Protein AF-A0A9W6B929-F1 (afdb_monomer_lite)

Radius of gyration: 24.49 Å; chains: 1; bounding box: 70×76×84 Å

Sequence (308 aa):
MESATEGAGGGGGSEGDSFVELLLQEVRGADLNCPSVQMLVEMAKSGDSDTVADALSYLVEAGVPDKAADCLRQIMAHARSATTQPGAAVHNGGDASPGQPPATGGDKPEPLDHALAARILNRIIELGSISEGQELVKFMLVARDTDRGRGKMLDCYDVSFILGSMVPENAADSAGRILFALYSSDSGEDSAASQTLVPFILGTLVDHNRWAWAVELSKQLMYTTLEEIEAGVGEYDYSVLGWCMAQMVWYGRADWAARICLELEREQLDWFSTQELLASVAGWGDNTYSMTIVNFMQDARSKEARRT

Secondary structure (DSSP, 8-state):
-------------HHHHHHHHHHHHHHHHS-S-SHHHHHHHHHHHHT-HHHHHHHHHHHHHTT-HHHHHHHHHHHHHHTTTT------------------PPP----PPPPP-HHHHHHHHHHHHHTT-HHHHHHHHHHHSEEEEPTTSS-EEEE-HHHHHHHHHHGGGT-HHHHHHHHHHHHT---GGGHHHHHHHHHHHHHHHHHTT-HHHHHHHHHHTTSSSHHHHHHT------HHHHHHHHHHHHTT-HHHHHHHHHHHHHTT-TT--HHHHHHHHHHHS-HHHHHHHHHHHHHHHHHHHTT-

pLDDT: mean 78.7, std 21.84, range [25.95, 98.06]

Organism: NCBI:txid330485

Structure (mmCIF, N/CA/C/O backbone):
data_AF-A0A9W6B929-F1
#
_entry.id   AF-A0A9W6B929-F1
#
loop_
_atom_site.group_PDB
_atom_site.id
_atom_site.type_symbol
_atom_site.label_atom_id
_atom_site.label_alt_id
_atom_site.label_comp_id
_atom_site.label_asym_id
_atom_site.label_entity_id
_atom_site.label_seq_id
_atom_site.pdbx_PDB_ins_code
_atom_site.Cartn_x
_atom_site.Cartn_y
_atom_site.Cartn_z
_atom_site.occupancy
_atom_site.B_iso_or_equiv
_atom_site.auth_seq_id
_atom_site.auth_comp_id
_atom_site.auth_asym_id
_atom_site.auth_atom_id
_atom_site.pdbx_PDB_model_num
ATOM 1 N N . MET A 1 1 ? -28.133 38.473 53.349 1.00 40.09 1 MET A N 1
ATOM 2 C CA . MET A 1 1 ? -27.475 38.262 52.050 1.00 40.09 1 MET A CA 1
ATOM 3 C C . MET A 1 1 ? -26.968 36.829 52.069 1.00 40.09 1 MET A C 1
ATOM 5 O O . MET A 1 1 ? -26.061 36.555 52.839 1.00 40.09 1 MET A O 1
ATOM 9 N N . GLU A 1 2 ? -27.688 35.838 51.526 1.00 34.56 2 GLU A N 1
ATOM 10 C CA . GLU A 1 2 ? -27.985 35.650 50.079 1.00 34.56 2 GLU A CA 1
ATOM 11 C C . GLU A 1 2 ? -26.678 35.705 49.269 1.00 34.56 2 GLU A C 1
ATOM 13 O O . GLU A 1 2 ? -25.897 36.622 49.479 1.00 34.56 2 GLU A O 1
ATOM 18 N N . SER A 1 3 ? -26.332 34.820 48.337 1.00 36.47 3 SER A N 1
ATOM 19 C CA . SER A 1 3 ? -27.010 33.731 47.624 1.00 36.47 3 SER A CA 1
ATOM 20 C C . SER A 1 3 ? -25.879 32.863 47.018 1.00 36.47 3 SER A C 1
ATOM 22 O O . SER A 1 3 ? -24.826 33.410 46.707 1.00 36.47 3 SER A O 1
ATOM 24 N N . ALA A 1 4 ? -25.972 31.537 47.032 1.00 37.03 4 ALA A N 1
ATOM 25 C CA . ALA A 1 4 ? -26.400 30.696 45.905 1.00 37.03 4 ALA A CA 1
ATOM 26 C C . ALA A 1 4 ? -25.261 30.212 44.981 1.00 37.03 4 ALA A C 1
ATOM 28 O O . ALA A 1 4 ? -24.318 30.918 44.646 1.00 37.03 4 ALA A O 1
ATOM 29 N N . THR A 1 5 ? -25.411 28.930 44.675 1.00 46.34 5 THR A N 1
ATOM 30 C CA . THR A 1 5 ? -24.676 27.978 43.841 1.00 46.34 5 THR A CA 1
ATOM 31 C C . THR A 1 5 ? -24.845 28.209 42.332 1.00 46.34 5 THR A C 1
ATOM 33 O O . THR A 1 5 ? -25.654 29.036 41.932 1.00 46.34 5 THR A O 1
ATOM 36 N N . GLU A 1 6 ? -24.172 27.338 41.557 1.00 39.22 6 GLU A N 1
ATOM 37 C CA . GLU A 1 6 ? -24.338 27.000 40.120 1.00 39.22 6 GLU A CA 1
ATOM 38 C C . GLU A 1 6 ? -23.386 27.732 39.159 1.00 39.22 6 GLU A C 1
ATOM 40 O O . GLU A 1 6 ? -23.144 28.922 39.300 1.00 39.22 6 GLU A O 1
ATOM 45 N N . GLY A 1 7 ? -22.767 27.097 38.158 1.00 30.16 7 GLY A N 1
ATOM 46 C CA . GLY A 1 7 ? -22.800 25.728 37.613 1.00 30.16 7 GLY A CA 1
ATOM 47 C C . GLY A 1 7 ? -21.538 25.547 36.735 1.00 30.16 7 GLY A C 1
ATOM 48 O O . GLY A 1 7 ? -20.937 26.533 36.324 1.00 30.16 7 GLY A O 1
ATOM 49 N N . ALA A 1 8 ? -20.928 24.363 36.648 1.00 37.28 8 ALA A N 1
ATOM 50 C CA . ALA A 1 8 ? -21.306 23.214 35.814 1.00 37.28 8 ALA A CA 1
ATOM 51 C C . ALA A 1 8 ? -21.075 23.416 34.298 1.00 37.28 8 ALA A C 1
ATOM 53 O O . ALA A 1 8 ? -21.638 24.324 33.697 1.00 37.28 8 ALA A O 1
ATOM 54 N N . GLY A 1 9 ? -20.319 22.483 33.697 1.00 28.16 9 GLY A N 1
ATOM 55 C CA . GLY A 1 9 ? -20.285 22.201 32.252 1.00 28.16 9 GLY A CA 1
ATOM 56 C C . GLY A 1 9 ? -18.894 22.363 31.617 1.00 28.16 9 GLY A C 1
ATOM 57 O O . GLY A 1 9 ? -18.385 23.471 31.565 1.00 28.16 9 GLY A O 1
ATOM 58 N N . GLY A 1 10 ? -18.219 21.332 31.106 1.00 31.09 10 GLY A N 1
ATOM 59 C CA . GLY A 1 10 ? -18.644 19.951 30.907 1.00 31.09 10 GLY A CA 1
ATOM 60 C C . GLY A 1 10 ? -17.450 19.016 30.706 1.00 31.09 10 GLY A C 1
ATOM 61 O O . GLY A 1 10 ? -16.495 19.343 30.007 1.00 31.09 10 GLY A O 1
ATOM 62 N N . GLY A 1 11 ? -17.523 17.854 31.353 1.00 36.47 11 GLY A N 1
ATOM 63 C CA . GLY A 1 11 ? -16.756 16.675 30.977 1.00 36.47 11 GLY A CA 1
ATOM 64 C C . GLY A 1 11 ? -17.543 15.922 29.911 1.00 36.47 11 GLY A C 1
ATOM 65 O O . GLY A 1 11 ? -18.699 15.577 30.139 1.00 36.47 11 GLY A O 1
ATOM 66 N N . GLY A 1 12 ? -16.925 15.712 28.754 1.00 33.75 12 GLY A N 1
ATOM 67 C CA . GLY A 1 12 ? -17.488 14.966 27.627 1.00 33.75 12 GLY A CA 1
ATOM 68 C C . GLY A 1 12 ? -16.656 13.740 27.251 1.00 33.75 12 GLY A C 1
ATOM 69 O O . GLY A 1 12 ? -16.581 13.430 26.074 1.00 33.75 12 GLY A O 1
ATOM 70 N N . GLY A 1 13 ? -15.985 13.090 28.212 1.00 39.88 13 GLY A N 1
ATOM 71 C CA . GLY A 1 13 ? -14.986 12.048 27.921 1.00 39.88 13 GLY A CA 1
ATOM 72 C C . GLY A 1 13 ? -15.301 10.615 28.370 1.00 39.88 13 GLY A C 1
ATOM 73 O O . GLY A 1 13 ? -14.512 9.734 28.084 1.00 39.88 13 GLY A O 1
ATOM 74 N N . SER A 1 14 ? -16.398 10.323 29.082 1.00 47.16 14 SER A N 1
ATOM 75 C CA . SER A 1 14 ? -16.459 9.050 29.836 1.00 47.16 14 SER A CA 1
ATOM 76 C C . SER A 1 14 ? -17.091 7.843 29.127 1.00 47.16 14 SER A C 1
ATOM 78 O O . SER A 1 14 ? -16.985 6.743 29.662 1.00 47.16 14 SER A O 1
ATOM 80 N N . GLU A 1 15 ? -17.771 7.997 27.987 1.00 54.78 15 GLU A N 1
ATOM 81 C CA . GLU A 1 15 ? -18.418 6.852 27.309 1.00 54.78 15 GLU A CA 1
ATOM 82 C C . GLU A 1 15 ? -17.499 6.169 26.283 1.00 54.78 15 GLU A C 1
ATOM 84 O O . GLU A 1 15 ? -17.486 4.941 26.214 1.00 54.78 15 GLU A O 1
ATOM 89 N N . GLY A 1 16 ? -16.684 6.937 25.548 1.00 55.12 16 GLY A N 1
ATOM 90 C CA . GLY A 1 16 ? -15.715 6.403 24.578 1.00 55.12 16 GLY A CA 1
ATOM 91 C C . GLY A 1 16 ? -14.568 5.641 25.245 1.00 55.12 16 GLY A C 1
ATOM 92 O O . GLY A 1 16 ? -14.324 4.483 24.907 1.00 55.12 16 GLY A O 1
ATOM 93 N N . ASP A 1 17 ? -13.954 6.236 26.272 1.00 61.19 17 ASP A N 1
ATOM 94 C CA . ASP A 1 17 ? -12.886 5.599 27.058 1.00 61.19 17 ASP A CA 1
ATOM 95 C C . ASP A 1 17 ? -13.372 4.288 27.700 1.00 61.19 17 ASP A C 1
ATOM 97 O O . ASP A 1 17 ? -12.671 3.278 27.699 1.00 61.19 17 ASP A O 1
ATOM 101 N N . SER A 1 18 ? -14.631 4.257 28.157 1.00 80.31 18 SER A N 1
ATOM 102 C CA . SER A 1 18 ? -15.228 3.063 28.762 1.00 80.31 18 SER A CA 1
ATOM 103 C C . SER A 1 18 ? -15.429 1.914 27.770 1.00 80.31 18 SER A C 1
ATOM 105 O O . SER A 1 18 ? -15.391 0.755 28.191 1.00 80.31 18 SER A O 1
ATOM 107 N N . PHE A 1 19 ? -15.689 2.194 26.490 1.00 87.38 19 PHE A N 1
ATOM 108 C CA . PHE A 1 19 ? -15.836 1.147 25.477 1.00 87.38 19 PHE A CA 1
ATOM 109 C C . PHE A 1 19 ? -14.483 0.542 25.109 1.00 87.38 19 PHE A C 1
ATOM 111 O O . PHE A 1 19 ? -14.338 -0.679 25.075 1.00 87.38 19 PHE A O 1
ATOM 118 N N . VAL A 1 20 ? -13.492 1.390 24.850 1.00 87.62 20 VAL A N 1
ATOM 119 C CA . VAL A 1 20 ? -12.185 0.945 24.369 1.00 87.62 20 VAL A CA 1
ATOM 120 C C . VAL A 1 20 ? -11.420 0.186 25.465 1.00 87.62 20 VAL A C 1
ATOM 122 O O . VAL A 1 20 ? -10.789 -0.835 25.184 1.00 87.62 20 VAL A O 1
ATOM 125 N N . GLU A 1 21 ? -11.555 0.591 26.733 1.00 88.00 21 GLU A N 1
ATOM 126 C CA . GLU A 1 21 ? -11.027 -0.172 27.872 1.00 88.00 21 GLU A CA 1
ATOM 127 C C . GLU A 1 21 ? -11.698 -1.547 28.018 1.00 88.00 21 GLU A C 1
ATOM 129 O O . GLU A 1 21 ? -11.013 -2.549 28.253 1.00 88.00 21 GLU A O 1
ATOM 134 N N . LEU A 1 22 ? -13.024 -1.617 27.837 1.00 90.56 22 LEU A N 1
ATOM 135 C CA . LEU A 1 22 ? -13.766 -2.879 27.865 1.00 90.56 22 LEU A CA 1
ATOM 136 C C . LEU A 1 22 ? -13.323 -3.801 26.722 1.00 90.56 22 LEU A C 1
ATOM 138 O O . LEU A 1 22 ? -13.032 -4.974 26.961 1.00 90.56 22 LEU A O 1
ATOM 142 N N . LEU A 1 23 ? -13.207 -3.265 25.505 1.00 91.38 23 LEU A N 1
ATOM 143 C CA . LEU A 1 23 ? -12.694 -3.984 24.344 1.00 91.38 23 LEU A CA 1
ATOM 144 C C . LEU A 1 23 ? -11.297 -4.541 24.630 1.00 91.38 23 LEU A C 1
ATOM 146 O O . LEU A 1 23 ? -11.080 -5.739 24.452 1.00 91.38 23 LEU A O 1
ATOM 150 N N . LEU A 1 24 ? -10.369 -3.709 25.118 1.00 91.50 24 LEU A N 1
ATOM 151 C CA . LEU A 1 24 ? -9.005 -4.127 25.445 1.00 91.50 24 LEU A CA 1
ATOM 152 C C . LEU A 1 24 ? -8.991 -5.257 26.484 1.00 91.50 24 LEU A C 1
ATOM 154 O O . LEU A 1 24 ? -8.221 -6.214 26.357 1.00 91.50 24 LEU A O 1
ATOM 158 N N . GLN A 1 25 ? -9.834 -5.163 27.515 1.00 90.06 25 GLN A N 1
ATOM 159 C CA . GLN A 1 25 ? -9.952 -6.199 28.538 1.00 90.06 25 GLN A CA 1
ATOM 160 C C . GLN A 1 25 ? -10.476 -7.516 27.948 1.00 90.06 25 GLN A C 1
ATOM 162 O O . GLN A 1 25 ? -9.935 -8.582 28.257 1.00 90.06 25 GLN A O 1
ATOM 167 N N . GLU A 1 26 ? -11.496 -7.454 27.090 1.00 90.00 26 GLU A N 1
ATOM 168 C CA . GLU A 1 26 ? -12.084 -8.632 26.452 1.00 90.00 26 GLU A CA 1
ATOM 169 C C . GLU A 1 26 ? -11.109 -9.300 25.476 1.00 90.00 26 GLU A C 1
ATOM 171 O O . GLU A 1 26 ? -10.881 -10.501 25.597 1.00 90.00 26 GLU A O 1
ATOM 176 N N . VAL A 1 27 ? -10.449 -8.556 24.581 1.00 88.12 27 VAL A N 1
ATOM 177 C CA . VAL A 1 27 ? -9.530 -9.149 23.584 1.00 88.12 27 VAL A CA 1
ATOM 178 C C . VAL A 1 27 ? -8.239 -9.705 24.196 1.00 88.12 27 VAL A C 1
ATOM 180 O O . VAL A 1 27 ? -7.575 -10.547 23.588 1.00 88.12 27 VAL A O 1
ATOM 183 N N . ARG A 1 28 ? -7.874 -9.263 25.409 1.00 86.50 28 ARG A N 1
ATOM 184 C CA . ARG A 1 28 ? -6.764 -9.839 26.189 1.00 86.50 28 ARG A CA 1
ATOM 185 C C . ARG A 1 28 ? -7.167 -11.098 26.957 1.00 86.50 28 ARG A C 1
ATOM 187 O O . ARG A 1 28 ? -6.320 -11.961 27.182 1.00 86.50 28 ARG A O 1
ATOM 194 N N . GLY A 1 29 ? -8.417 -11.178 27.412 1.00 75.38 29 GLY A N 1
ATOM 195 C CA . GLY A 1 29 ? -8.903 -12.245 28.292 1.00 75.38 29 GLY A CA 1
ATOM 196 C C . GLY A 1 29 ? -9.708 -13.349 27.602 1.00 75.38 29 GLY A C 1
ATOM 197 O O . GLY A 1 29 ? -9.858 -14.427 28.179 1.00 75.38 29 GLY A O 1
ATOM 198 N N . ALA A 1 30 ? -10.229 -13.101 26.401 1.00 63.88 30 ALA A N 1
ATOM 199 C CA . ALA A 1 30 ? -11.165 -13.970 25.698 1.00 63.88 30 ALA A CA 1
ATOM 200 C C . ALA A 1 30 ? -10.771 -14.197 24.228 1.00 63.88 30 ALA A C 1
ATOM 202 O O . ALA A 1 30 ? -9.895 -13.535 23.672 1.00 63.88 30 ALA A O 1
ATOM 203 N N . ASP A 1 31 ? -11.437 -15.171 23.605 1.00 75.94 31 ASP A N 1
ATOM 204 C CA . ASP A 1 31 ? -11.485 -15.285 22.147 1.00 75.94 31 ASP A CA 1
ATOM 205 C C . ASP A 1 31 ? -12.221 -14.064 21.562 1.00 75.94 31 ASP A C 1
ATOM 207 O O . ASP A 1 31 ? -13.053 -13.455 22.234 1.00 75.94 31 ASP A O 1
ATOM 211 N N . LEU A 1 32 ? -11.960 -13.722 20.302 1.00 81.94 32 LEU A N 1
ATOM 212 C CA . LEU A 1 32 ? -12.500 -12.522 19.640 1.00 81.94 32 LEU A CA 1
ATOM 213 C C . LEU A 1 32 ? -14.026 -12.558 19.438 1.00 81.94 32 LEU A C 1
ATOM 215 O O . LEU A 1 32 ? -14.622 -11.605 18.951 1.00 81.94 32 LEU A O 1
ATOM 219 N N . ASN A 1 33 ? -14.673 -13.655 19.825 1.00 82.75 33 ASN A N 1
ATOM 220 C CA . ASN A 1 33 ? -16.121 -13.815 19.879 1.00 82.75 33 ASN A CA 1
ATOM 221 C C . ASN A 1 33 ? -16.719 -13.135 21.128 1.00 82.75 33 ASN A C 1
ATOM 223 O O . ASN A 1 33 ? -17.414 -13.782 21.916 1.00 82.75 33 ASN A O 1
ATOM 227 N N . CYS A 1 34 ? -16.440 -11.847 21.332 1.00 87.06 34 CYS A N 1
ATOM 228 C CA . CYS A 1 34 ? -16.942 -11.075 22.469 1.00 87.06 34 CYS A CA 1
ATOM 229 C C . CYS A 1 34 ? -17.900 -9.946 22.035 1.00 87.06 34 CYS A C 1
ATOM 231 O O . CYS A 1 34 ? -17.874 -9.521 20.872 1.00 87.06 34 CYS A O 1
ATOM 233 N N . PRO A 1 35 ? -18.761 -9.448 22.947 1.00 89.62 35 PRO A N 1
ATOM 234 C CA . PRO A 1 35 ? -19.717 -8.388 22.633 1.00 89.62 35 PRO A CA 1
ATOM 235 C C . PRO A 1 35 ? -19.067 -7.113 22.082 1.00 89.62 35 PRO A C 1
ATOM 237 O O . PRO A 1 35 ? -19.619 -6.514 21.161 1.00 89.62 35 PRO A O 1
ATOM 240 N N . SER A 1 36 ? -17.889 -6.716 22.582 1.00 91.62 36 SER A N 1
ATOM 241 C CA . SER A 1 36 ? -17.227 -5.486 22.121 1.00 91.62 36 SER A CA 1
ATOM 242 C C . SER A 1 36 ? -16.736 -5.587 20.676 1.00 91.62 36 SER A C 1
ATOM 244 O O . SER A 1 36 ? -16.889 -4.636 19.912 1.00 91.62 36 SER A O 1
ATOM 246 N N . VAL A 1 37 ? -16.218 -6.748 20.256 1.00 90.88 37 VAL A N 1
ATOM 247 C CA . VAL A 1 37 ? -15.808 -6.975 18.858 1.00 90.88 37 VAL A CA 1
ATOM 248 C C . VAL A 1 37 ? -17.027 -7.045 17.935 1.00 90.88 37 VAL A C 1
ATOM 250 O O . VAL A 1 37 ? -17.009 -6.466 16.852 1.00 90.88 37 VAL A O 1
ATOM 253 N N . GLN A 1 38 ? -18.129 -7.667 18.369 1.00 91.06 38 GLN A N 1
ATOM 254 C CA . GLN A 1 38 ? -19.387 -7.630 17.608 1.00 91.06 38 GLN A CA 1
ATOM 255 C C . GLN A 1 38 ? -19.907 -6.198 17.445 1.00 91.06 38 GLN A C 1
ATOM 257 O O . GLN A 1 38 ? -20.370 -5.832 16.365 1.00 91.06 38 GLN A O 1
ATOM 262 N N . MET A 1 39 ? -19.786 -5.371 18.485 1.00 92.44 39 MET A N 1
ATOM 263 C CA . MET A 1 39 ? -20.156 -3.962 18.407 1.00 92.44 39 MET A CA 1
ATOM 264 C C . MET A 1 39 ? -19.277 -3.194 17.409 1.00 92.44 39 MET A C 1
ATOM 266 O O . MET A 1 39 ? -19.830 -2.444 16.608 1.00 92.44 39 MET A O 1
ATOM 270 N N . LEU A 1 40 ? -17.958 -3.442 17.367 1.00 92.44 40 LEU A N 1
ATOM 271 C CA . LEU A 1 40 ? -17.078 -2.878 16.329 1.00 92.44 40 LEU A CA 1
ATOM 272 C C . LEU A 1 40 ? -17.528 -3.256 14.914 1.00 92.44 40 LEU A C 1
ATOM 274 O O . LEU A 1 40 ? -17.538 -2.409 14.023 1.00 92.44 40 LEU A O 1
ATOM 278 N N . VAL A 1 41 ? -17.912 -4.517 14.692 1.00 91.88 41 VAL A N 1
ATOM 279 C CA . VAL A 1 41 ? -18.405 -4.977 13.385 1.00 91.88 41 VAL A CA 1
ATOM 280 C C . VAL A 1 41 ? -19.679 -4.230 12.987 1.00 91.88 41 VAL A C 1
ATOM 282 O O . VAL A 1 41 ? -19.799 -3.794 11.842 1.00 91.88 41 VAL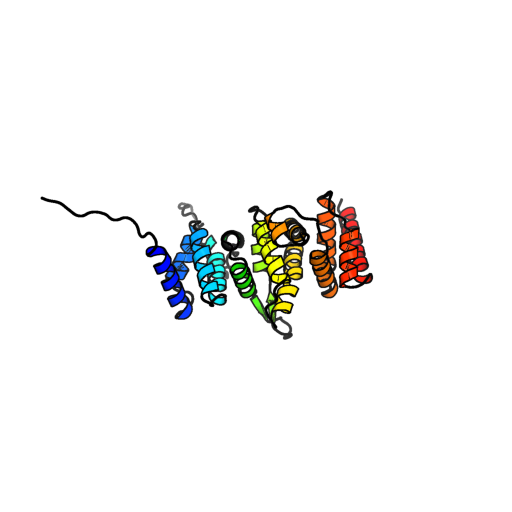 A O 1
ATOM 285 N N . GLU A 1 42 ? -20.627 -4.056 13.908 1.00 92.06 42 GLU A N 1
ATOM 286 C CA . GLU A 1 42 ? -21.873 -3.333 13.628 1.00 92.06 42 GLU A CA 1
ATOM 287 C C . GLU A 1 42 ? -21.651 -1.823 13.429 1.00 92.06 42 GLU A C 1
ATOM 289 O O . GLU A 1 42 ? -22.275 -1.237 12.545 1.00 92.06 42 GLU A O 1
ATOM 294 N N . MET A 1 43 ? -20.719 -1.206 14.163 1.00 92.88 43 MET A N 1
ATOM 295 C CA . MET A 1 43 ? -20.275 0.178 13.928 1.00 92.88 43 MET A CA 1
ATOM 296 C C . MET A 1 43 ? -19.656 0.336 12.533 1.00 92.88 43 MET A C 1
ATOM 298 O O . MET A 1 43 ? -20.034 1.220 11.765 1.00 92.88 43 MET A O 1
ATOM 302 N N . ALA A 1 44 ? -18.771 -0.580 12.139 1.00 91.50 44 ALA A N 1
ATOM 303 C CA . ALA A 1 44 ? -18.157 -0.542 10.816 1.00 91.50 44 ALA A CA 1
ATOM 304 C C . ALA A 1 44 ? -19.205 -0.701 9.693 1.00 91.50 44 ALA A C 1
ATOM 306 O O . ALA A 1 44 ? -19.146 -0.003 8.679 1.00 91.50 44 ALA A O 1
ATOM 307 N N . LYS A 1 45 ? -20.208 -1.571 9.885 1.00 89.31 45 LYS A N 1
ATOM 308 C CA . LYS A 1 45 ? -21.343 -1.737 8.955 1.00 89.31 45 LYS A CA 1
ATOM 309 C C . LYS A 1 45 ? -22.243 -0.509 8.877 1.00 89.31 45 LYS A C 1
ATOM 311 O O . LYS A 1 45 ? -22.768 -0.220 7.803 1.00 89.31 45 LYS A O 1
ATOM 316 N N . SER A 1 46 ? -22.451 0.190 9.993 1.00 90.00 46 SER A N 1
ATOM 317 C CA . SER A 1 46 ? -23.265 1.409 10.036 1.00 90.00 46 SER A CA 1
ATOM 318 C C . SER A 1 46 ? -22.542 2.628 9.450 1.00 90.00 46 SER A C 1
ATOM 320 O O . SER A 1 46 ? -23.173 3.664 9.239 1.00 90.00 46 SER A O 1
ATOM 322 N N . GLY A 1 47 ? -21.254 2.484 9.119 1.00 88.75 47 GLY A N 1
ATOM 323 C CA . GLY A 1 47 ? -20.421 3.526 8.526 1.00 88.75 47 GLY A CA 1
ATOM 324 C C . GLY A 1 47 ? -19.635 4.347 9.546 1.00 88.75 47 GLY A C 1
ATOM 325 O O . GLY A 1 47 ? -18.960 5.293 9.147 1.00 88.75 47 GLY A O 1
ATOM 326 N N . ASP A 1 48 ? -19.672 3.982 10.828 1.00 92.00 48 ASP A N 1
ATOM 327 C CA . ASP A 1 48 ? -18.909 4.626 11.899 1.00 92.00 48 ASP A CA 1
ATOM 328 C C . ASP A 1 48 ? -17.440 4.169 11.873 1.00 92.00 48 ASP A C 1
ATOM 330 O O . ASP A 1 48 ? -16.969 3.395 12.704 1.00 92.00 48 ASP A O 1
ATOM 334 N N . SER A 1 49 ? -16.723 4.598 10.831 1.00 90.44 49 SER A N 1
ATOM 335 C CA . SER A 1 49 ? -15.314 4.237 10.623 1.00 90.44 49 SER A CA 1
ATOM 336 C C . SER A 1 49 ? -14.377 4.977 11.579 1.00 90.44 49 SER A C 1
ATOM 338 O O . SER A 1 49 ? -13.297 4.468 11.852 1.00 90.44 49 SER A O 1
ATOM 340 N N . ASP A 1 50 ? -14.796 6.132 12.104 1.00 90.81 50 ASP A N 1
ATOM 341 C CA . ASP A 1 50 ? -14.015 6.956 13.033 1.00 90.81 50 ASP A CA 1
ATOM 342 C C . ASP A 1 50 ? -13.855 6.250 14.378 1.00 90.81 50 ASP A C 1
ATOM 344 O O . ASP A 1 50 ? -12.734 5.970 14.795 1.00 90.81 50 ASP A O 1
ATOM 348 N N . THR A 1 51 ? -14.966 5.845 14.999 1.00 91.88 51 THR A N 1
ATOM 349 C CA . THR A 1 51 ? -14.930 5.138 16.287 1.00 91.88 51 THR A CA 1
ATOM 350 C C . THR A 1 51 ? -14.191 3.804 16.176 1.00 91.88 51 THR A C 1
ATOM 352 O O . THR A 1 51 ? -13.470 3.392 17.087 1.00 91.88 51 THR A O 1
ATOM 355 N N . VAL A 1 52 ? -14.344 3.114 15.042 1.00 94.44 52 VAL A N 1
ATOM 356 C CA . VAL A 1 52 ? -13.635 1.857 14.781 1.00 94.44 52 VAL A CA 1
ATOM 357 C C . VAL A 1 52 ? -12.136 2.100 14.607 1.00 94.44 52 VAL A C 1
ATOM 359 O O . VAL A 1 52 ? -11.340 1.344 15.161 1.00 94.44 52 VAL A O 1
ATOM 362 N N . ALA A 1 53 ? -11.738 3.143 13.876 1.00 94.19 53 ALA A N 1
ATOM 363 C CA . ALA A 1 53 ? -10.337 3.524 13.721 1.00 94.19 53 ALA A CA 1
ATOM 364 C C . ALA A 1 53 ? -9.697 3.878 15.069 1.00 94.19 53 ALA A C 1
ATOM 366 O O . ALA A 1 53 ? -8.636 3.336 15.377 1.00 94.19 53 ALA A O 1
ATOM 367 N N . ASP A 1 54 ? -10.368 4.681 15.898 1.00 93.25 54 ASP A N 1
ATOM 368 C CA . ASP A 1 54 ? -9.900 5.046 17.241 1.00 93.25 54 ASP A CA 1
ATOM 369 C C . ASP A 1 54 ? -9.703 3.805 18.122 1.00 93.25 54 ASP A C 1
ATOM 371 O O . ASP A 1 54 ? -8.653 3.629 18.744 1.00 93.25 54 ASP A O 1
ATOM 375 N N . ALA A 1 55 ? -10.678 2.891 18.126 1.00 93.94 55 ALA A N 1
ATOM 376 C CA . ALA A 1 55 ? -10.600 1.662 18.908 1.00 93.94 55 ALA A CA 1
ATOM 377 C C . ALA A 1 55 ? -9.449 0.751 18.450 1.00 93.94 55 ALA A C 1
ATOM 379 O O . ALA A 1 55 ? -8.707 0.229 19.283 1.00 93.94 55 ALA A O 1
ATOM 380 N N . LEU A 1 56 ? -9.272 0.560 17.137 1.00 95.06 56 LEU A N 1
ATOM 381 C CA . LEU A 1 56 ? -8.174 -0.255 16.607 1.00 95.06 56 LEU A CA 1
ATOM 382 C C . LEU A 1 56 ? -6.810 0.400 16.845 1.00 95.06 56 LEU A C 1
ATOM 384 O O . LEU A 1 56 ? -5.871 -0.303 17.219 1.00 95.06 56 LEU A O 1
ATOM 388 N N . SER A 1 57 ? -6.707 1.721 16.680 1.00 93.81 57 SER A N 1
ATOM 389 C CA . SER A 1 57 ? -5.487 2.481 16.972 1.00 93.81 57 SER A CA 1
ATOM 390 C C . SER A 1 57 ? -5.093 2.330 18.440 1.00 93.81 57 SER A C 1
ATOM 392 O O . SER A 1 57 ? -3.952 1.985 18.743 1.00 93.81 57 SER A O 1
ATOM 394 N N . TYR A 1 58 ? -6.058 2.449 19.356 1.00 93.12 58 TYR A N 1
ATOM 395 C CA . TYR A 1 58 ? -5.817 2.243 20.782 1.00 93.12 58 TYR A CA 1
ATOM 396 C C . TYR A 1 58 ? -5.356 0.818 21.109 1.00 93.12 58 TYR A C 1
ATOM 398 O O . TYR A 1 58 ? -4.479 0.629 21.948 1.00 93.12 58 TYR A O 1
ATOM 406 N N . LEU A 1 59 ? -5.913 -0.214 20.462 1.00 93.31 59 LEU A N 1
ATOM 407 C CA . LEU A 1 59 ? -5.445 -1.592 20.663 1.00 93.31 59 LEU A CA 1
ATOM 408 C C . LEU A 1 59 ? -3.971 -1.759 20.258 1.00 93.31 59 LEU A C 1
ATOM 410 O O . LEU A 1 59 ? -3.219 -2.456 20.947 1.00 93.31 59 LEU A O 1
ATOM 414 N N . VAL A 1 60 ? -3.551 -1.113 19.167 1.00 92.19 60 VAL A N 1
ATOM 415 C CA . VAL A 1 60 ? -2.147 -1.102 18.738 1.00 92.19 60 VAL A CA 1
ATOM 416 C C . VAL A 1 60 ? -1.281 -0.363 19.759 1.00 92.19 60 VAL A C 1
ATOM 418 O O . VAL A 1 60 ? -0.297 -0.934 20.233 1.00 92.19 60 VAL A O 1
ATOM 421 N N . GLU A 1 61 ? -1.680 0.843 20.170 1.00 92.50 61 GLU A N 1
ATOM 422 C CA . GLU A 1 61 ? -0.979 1.649 21.181 1.00 92.50 61 GLU A CA 1
ATOM 423 C C . GLU A 1 61 ? -0.848 0.902 22.523 1.00 92.50 61 GLU A C 1
ATOM 425 O O . GLU A 1 61 ? 0.204 0.906 23.166 1.00 92.50 61 GLU A O 1
ATOM 430 N N . ALA A 1 62 ? -1.885 0.159 22.916 1.00 91.69 62 ALA A N 1
ATOM 431 C CA . ALA A 1 62 ? -1.910 -0.672 24.115 1.00 91.69 62 ALA A CA 1
ATOM 432 C C . ALA A 1 62 ? -1.078 -1.968 23.999 1.00 91.69 62 ALA A C 1
ATOM 434 O O . ALA A 1 62 ? -1.096 -2.796 24.921 1.00 91.69 62 ALA A O 1
ATOM 435 N N . GLY A 1 63 ? -0.358 -2.178 22.894 1.00 89.75 63 GLY A N 1
ATOM 436 C CA . GLY A 1 63 ? 0.568 -3.294 22.702 1.00 89.75 63 GLY A CA 1
ATOM 437 C C . GLY A 1 63 ? -0.097 -4.623 22.342 1.00 89.75 63 GLY A C 1
ATOM 438 O O . GLY A 1 63 ? 0.481 -5.674 22.619 1.00 89.75 63 GLY A O 1
ATOM 439 N N . VAL A 1 64 ? -1.299 -4.601 21.752 1.00 90.94 64 VAL A N 1
ATOM 440 C CA . VAL A 1 64 ? -1.976 -5.795 21.202 1.00 90.94 64 VAL A CA 1
ATOM 441 C C . VAL A 1 64 ? -2.318 -5.641 19.704 1.00 90.94 64 VAL A C 1
ATOM 443 O O . VAL A 1 64 ? -3.473 -5.819 19.301 1.00 90.94 64 VAL A O 1
ATOM 446 N N . PRO A 1 65 ? -1.333 -5.311 18.843 1.00 90.50 65 PRO A N 1
ATOM 447 C CA . PRO A 1 65 ? -1.563 -5.088 17.412 1.00 90.50 65 PRO A CA 1
ATOM 448 C C . PRO A 1 65 ? -2.043 -6.339 16.660 1.00 90.50 65 PRO A C 1
ATOM 450 O O . PRO A 1 65 ? -2.775 -6.225 15.678 1.00 90.50 65 PRO A O 1
ATOM 453 N N . ASP A 1 66 ? -1.707 -7.539 17.141 1.00 88.38 66 ASP A N 1
ATOM 454 C CA . ASP A 1 66 ? -2.234 -8.807 16.628 1.00 88.38 66 ASP A CA 1
ATOM 455 C C . ASP A 1 66 ? -3.760 -8.880 16.775 1.00 88.38 66 ASP A C 1
ATOM 457 O O . ASP A 1 66 ? -4.466 -9.243 15.833 1.00 88.38 66 ASP A O 1
ATOM 461 N N . LYS A 1 67 ? -4.281 -8.455 17.933 1.00 91.25 67 LYS A N 1
ATOM 462 C CA . LYS A 1 67 ? -5.723 -8.406 18.203 1.00 91.25 67 LYS A CA 1
ATOM 463 C C . LYS A 1 67 ? -6.417 -7.335 17.383 1.00 91.25 67 LYS A C 1
ATOM 465 O O . LYS A 1 67 ? -7.515 -7.588 16.892 1.00 91.25 67 LYS A O 1
ATOM 470 N N . ALA A 1 68 ? -5.783 -6.178 17.196 1.00 92.44 68 ALA A N 1
ATOM 471 C CA . ALA A 1 68 ? -6.298 -5.135 16.314 1.00 92.44 68 ALA A CA 1
ATOM 472 C C . ALA A 1 68 ? -6.436 -5.648 14.867 1.00 92.44 68 ALA A C 1
ATOM 474 O O . ALA A 1 68 ? -7.492 -5.490 14.249 1.00 92.44 68 ALA A O 1
ATOM 475 N N . ALA A 1 69 ? -5.415 -6.345 14.355 1.00 91.44 69 ALA A N 1
ATOM 476 C CA . ALA A 1 69 ? -5.446 -6.961 13.030 1.00 91.44 69 ALA A CA 1
ATOM 477 C C . ALA A 1 69 ? -6.543 -8.030 12.918 1.00 91.44 69 ALA A C 1
ATOM 479 O O . ALA A 1 69 ? -7.304 -8.041 11.950 1.00 91.44 69 ALA A O 1
ATOM 480 N N . ASP A 1 70 ? -6.691 -8.900 13.918 1.00 90.56 70 ASP A N 1
ATOM 481 C CA . ASP A 1 70 ? -7.754 -9.905 13.897 1.00 90.56 70 ASP A CA 1
ATOM 482 C C . ASP A 1 70 ? -9.162 -9.287 13.969 1.00 90.56 70 ASP A C 1
ATOM 484 O O . ASP A 1 70 ? -10.073 -9.765 13.288 1.00 90.56 70 ASP A O 1
ATOM 488 N N . CYS A 1 71 ? -9.348 -8.196 14.722 1.00 92.31 71 CYS A N 1
ATOM 489 C CA . CYS A 1 71 ? -10.602 -7.436 14.722 1.00 92.31 71 CYS A CA 1
ATOM 490 C C . CYS A 1 71 ? -10.900 -6.868 13.328 1.00 92.31 71 CYS A C 1
ATOM 492 O O . CYS A 1 71 ? -12.016 -7.020 12.828 1.00 92.31 71 CYS A O 1
ATOM 494 N N . LEU A 1 72 ? -9.900 -6.284 12.658 1.00 93.12 72 LEU A N 1
ATOM 495 C CA . LEU A 1 72 ? -10.053 -5.781 11.291 1.00 93.12 72 LEU A CA 1
ATOM 496 C C . LEU A 1 72 ? -10.425 -6.904 10.309 1.00 93.12 72 LEU A C 1
ATOM 498 O O . LEU A 1 72 ? -11.336 -6.729 9.498 1.00 93.12 72 LEU A O 1
ATOM 502 N N . ARG A 1 73 ? -9.805 -8.089 10.421 1.00 90.62 73 ARG A N 1
ATOM 503 C CA . ARG A 1 73 ? -10.184 -9.274 9.625 1.00 90.62 73 ARG A CA 1
ATOM 504 C C . ARG A 1 73 ? -11.637 -9.681 9.864 1.00 90.62 73 ARG A C 1
ATOM 506 O O . ARG A 1 73 ? -12.342 -9.994 8.905 1.00 90.62 73 ARG A O 1
ATOM 513 N N . GLN A 1 74 ? -12.107 -9.664 11.113 1.00 89.69 74 GLN A N 1
ATOM 514 C CA . GLN A 1 74 ? -13.507 -9.968 11.418 1.00 89.69 74 GLN A CA 1
ATOM 515 C C . GLN A 1 74 ? -14.465 -8.930 10.838 1.00 89.69 74 GLN A C 1
ATOM 517 O O . GLN A 1 74 ? -15.490 -9.318 10.274 1.00 89.69 74 GLN A O 1
ATOM 522 N N . ILE A 1 75 ? -14.125 -7.643 10.919 1.00 91.12 75 ILE A N 1
ATOM 523 C CA . ILE A 1 75 ? -14.892 -6.560 10.293 1.00 91.12 75 ILE A CA 1
ATOM 524 C C . ILE A 1 75 ? -15.014 -6.811 8.787 1.00 91.12 75 ILE A C 1
ATOM 526 O O . ILE A 1 75 ? -16.125 -6.842 8.256 1.00 91.12 75 ILE A O 1
ATOM 530 N N . MET A 1 76 ? -13.896 -7.086 8.111 1.00 91.00 76 MET A N 1
ATOM 531 C CA . MET A 1 76 ? -13.872 -7.386 6.676 1.00 91.00 76 MET A CA 1
ATOM 532 C C . MET A 1 76 ? -14.711 -8.615 6.313 1.00 91.00 76 MET A C 1
ATOM 534 O O . MET A 1 76 ? -15.362 -8.616 5.269 1.00 91.00 76 MET A O 1
ATOM 538 N N . ALA A 1 77 ? -14.689 -9.658 7.148 1.00 87.31 77 ALA A N 1
ATOM 539 C CA . ALA A 1 77 ? -15.411 -10.904 6.903 1.00 87.31 77 ALA A CA 1
ATOM 540 C C . ALA A 1 77 ? -16.926 -10.779 7.106 1.00 87.31 77 ALA A C 1
ATOM 542 O O . ALA A 1 77 ? -17.688 -11.436 6.403 1.00 87.31 77 ALA A O 1
ATOM 543 N N . HIS A 1 78 ? -17.374 -9.937 8.038 1.00 82.06 78 HIS A N 1
ATOM 544 C CA . HIS A 1 78 ? -18.787 -9.859 8.421 1.00 82.06 78 HIS A CA 1
ATOM 545 C C . HIS A 1 78 ? -19.524 -8.655 7.831 1.00 82.06 78 HIS A C 1
ATOM 547 O O . HIS A 1 78 ? -20.748 -8.591 7.945 1.00 82.06 78 HIS A O 1
ATOM 553 N N . ALA A 1 79 ? -18.831 -7.715 7.182 1.00 64.81 79 ALA A N 1
ATOM 554 C CA . ALA A 1 79 ? -19.421 -6.491 6.633 1.00 64.81 79 ALA A CA 1
ATOM 555 C C . ALA A 1 79 ? -20.555 -6.727 5.615 1.00 64.81 79 ALA A C 1
ATOM 557 O O . ALA A 1 79 ? -21.459 -5.900 5.503 1.00 64.81 79 ALA A O 1
ATOM 558 N N . ARG A 1 80 ? -20.552 -7.854 4.888 1.00 57.34 80 ARG A N 1
ATOM 559 C CA . ARG A 1 80 ? -21.506 -8.110 3.791 1.00 57.34 80 ARG A CA 1
ATOM 560 C C . ARG A 1 80 ? -22.733 -8.929 4.160 1.00 57.34 80 ARG A C 1
ATOM 562 O O . ARG A 1 80 ? -23.715 -8.891 3.417 1.00 57.34 80 ARG A O 1
ATOM 569 N N . SER A 1 81 ? -22.763 -9.538 5.342 1.00 49.78 81 SER A N 1
ATOM 570 C CA . SER A 1 81 ? -23.844 -10.446 5.744 1.00 49.78 81 SER A CA 1
ATOM 571 C C . SER A 1 81 ? -25.211 -9.764 5.977 1.00 49.78 81 SER A C 1
ATOM 573 O O . SER A 1 81 ? -26.164 -10.417 6.392 1.00 49.78 81 SER A O 1
ATOM 575 N N . ALA A 1 82 ? -25.348 -8.461 5.694 1.00 39.19 82 ALA A N 1
ATOM 576 C CA . ALA A 1 82 ? -26.573 -7.681 5.888 1.00 39.19 82 ALA A CA 1
ATOM 577 C C . ALA A 1 82 ? -27.350 -7.325 4.598 1.00 39.19 82 ALA A C 1
ATOM 579 O O . ALA A 1 82 ? -28.382 -6.663 4.685 1.00 39.19 82 ALA A O 1
ATOM 580 N N . THR A 1 83 ? -26.938 -7.773 3.403 1.00 34.50 83 THR A N 1
ATOM 581 C CA . THR A 1 83 ? -27.720 -7.544 2.160 1.00 34.50 83 THR A CA 1
ATOM 582 C C . THR A 1 83 ? -28.408 -8.804 1.638 1.00 34.50 83 THR A C 1
ATOM 584 O O . THR A 1 83 ? -28.273 -9.179 0.479 1.00 34.50 83 THR A O 1
ATOM 587 N N . THR A 1 84 ? -29.243 -9.428 2.474 1.00 31.02 84 THR A N 1
ATOM 588 C CA . THR A 1 84 ? -30.315 -10.299 1.964 1.00 31.02 84 THR A CA 1
ATOM 589 C C . THR A 1 84 ? -31.636 -9.542 2.065 1.00 31.02 84 THR A C 1
ATOM 591 O O . THR A 1 84 ? -32.207 -9.406 3.145 1.00 31.02 84 THR A O 1
ATOM 594 N N . GLN A 1 85 ? -32.116 -9.000 0.942 1.00 28.00 85 GLN A N 1
ATOM 595 C CA . GLN A 1 85 ? -33.463 -8.428 0.856 1.00 28.00 85 GLN A CA 1
ATOM 596 C C . GLN A 1 85 ? -34.518 -9.497 1.210 1.00 28.00 85 GLN A C 1
ATOM 598 O O . GLN A 1 85 ? -34.512 -10.573 0.607 1.00 28.00 85 GLN A O 1
ATOM 603 N N . PRO A 1 86 ? -35.477 -9.214 2.111 1.00 34.00 86 PRO A N 1
ATOM 604 C CA . PRO A 1 86 ? -36.644 -10.055 2.311 1.00 34.00 86 PRO A CA 1
ATOM 605 C C . PRO A 1 86 ? -37.731 -9.625 1.321 1.00 34.00 86 PRO A C 1
ATOM 607 O O . PRO A 1 86 ? -38.346 -8.573 1.481 1.00 34.00 86 PRO A O 1
ATOM 610 N N . GLY A 1 87 ? -37.990 -10.421 0.284 1.00 33.03 87 GLY A N 1
ATOM 611 C CA . GLY A 1 87 ? -39.106 -10.098 -0.604 1.00 33.03 87 GLY A CA 1
ATOM 612 C C . GLY A 1 87 ? -39.203 -10.891 -1.894 1.00 33.03 87 GLY A C 1
ATOM 613 O O . GLY A 1 87 ? -39.016 -10.325 -2.960 1.00 33.03 87 GLY A O 1
ATOM 614 N N . ALA A 1 88 ? -39.596 -12.162 -1.811 1.00 27.70 88 ALA A N 1
ATOM 615 C CA . ALA A 1 88 ? -40.415 -12.782 -2.854 1.00 27.70 88 ALA A CA 1
ATOM 616 C C . ALA A 1 88 ? -41.133 -14.012 -2.287 1.00 27.70 88 ALA A C 1
ATOM 618 O O . ALA A 1 88 ? -40.670 -15.145 -2.393 1.00 27.70 88 ALA A O 1
ATOM 619 N N . ALA A 1 89 ? -42.286 -13.776 -1.666 1.00 32.16 89 ALA A N 1
ATOM 620 C CA . ALA A 1 89 ? -43.289 -14.813 -1.521 1.00 32.16 89 ALA A CA 1
ATOM 621 C C . ALA A 1 89 ? -44.193 -14.828 -2.769 1.00 32.16 89 ALA A C 1
ATOM 623 O O . ALA A 1 89 ? -44.587 -13.771 -3.258 1.00 32.16 89 ALA A O 1
ATOM 624 N N . VAL A 1 90 ? -44.598 -16.051 -3.143 1.00 31.88 90 VAL A N 1
ATOM 625 C CA . VAL A 1 90 ? -45.864 -16.460 -3.796 1.00 31.88 90 VAL A CA 1
ATOM 626 C C . VAL A 1 90 ? -45.821 -16.918 -5.278 1.00 31.88 90 VAL A C 1
ATOM 628 O O . VAL A 1 90 ? -45.874 -16.117 -6.201 1.00 31.88 90 VAL A O 1
ATOM 631 N N . HIS A 1 91 ? -45.927 -18.260 -5.406 1.00 29.11 91 HIS A N 1
ATOM 632 C CA . HIS A 1 91 ? -46.647 -19.105 -6.399 1.00 29.11 91 HIS A CA 1
ATOM 633 C C . HIS A 1 91 ? -46.015 -19.335 -7.792 1.00 29.11 91 HIS A C 1
ATOM 635 O O . HIS A 1 91 ? -45.529 -18.411 -8.419 1.00 29.11 91 HIS A O 1
ATOM 641 N N . ASN A 1 92 ? -45.980 -20.553 -8.364 1.00 30.39 92 ASN A N 1
ATOM 642 C CA . ASN A 1 92 ? -46.996 -21.621 -8.423 1.00 30.39 92 ASN A CA 1
ATOM 643 C C . ASN A 1 92 ? -46.393 -23.018 -8.738 1.00 30.39 92 ASN A C 1
ATOM 645 O O . ASN A 1 92 ? -45.524 -23.113 -9.594 1.00 30.39 92 ASN A O 1
ATOM 649 N N . GLY A 1 93 ? -46.994 -24.073 -8.162 1.00 25.95 93 GLY A N 1
ATOM 650 C CA . GLY A 1 93 ? -47.384 -25.326 -8.844 1.00 25.95 93 GLY A CA 1
ATOM 651 C C . GLY A 1 93 ? -46.342 -26.411 -9.179 1.00 25.95 93 GLY A C 1
ATOM 652 O O . GLY A 1 93 ? -45.453 -26.192 -9.988 1.00 25.95 93 GLY A O 1
ATOM 653 N N . GLY A 1 94 ? -46.600 -27.641 -8.705 1.00 26.31 94 GLY A N 1
ATOM 654 C CA . GLY A 1 94 ? -46.332 -28.858 -9.489 1.00 26.31 94 GLY A CA 1
ATOM 655 C C . GLY A 1 94 ? -45.429 -29.923 -8.859 1.00 26.31 94 GLY A C 1
ATOM 656 O O . GLY A 1 94 ? -44.216 -29.793 -8.870 1.00 26.31 94 GLY A O 1
ATOM 657 N N . ASP A 1 95 ? -46.079 -31.005 -8.428 1.00 29.62 95 ASP A N 1
ATOM 658 C CA . ASP A 1 95 ? -45.615 -32.390 -8.275 1.00 29.62 95 ASP A CA 1
ATOM 659 C C . ASP A 1 95 ? -44.545 -32.795 -7.247 1.00 29.62 95 ASP A C 1
ATOM 661 O O . ASP A 1 95 ? -43.394 -32.370 -7.211 1.00 29.62 95 ASP A O 1
ATOM 665 N N . ALA A 1 96 ? -44.982 -33.752 -6.425 1.00 34.94 96 ALA A N 1
ATOM 666 C CA . ALA A 1 96 ? -44.227 -34.447 -5.406 1.00 34.94 96 ALA A CA 1
ATOM 667 C C . ALA A 1 96 ? -43.347 -35.562 -6.000 1.00 34.94 96 ALA A C 1
ATOM 669 O O . ALA A 1 96 ? -43.818 -36.450 -6.713 1.00 34.94 96 ALA A O 1
ATOM 670 N N . SER A 1 97 ? -42.077 -35.586 -5.600 1.00 31.59 97 SER A N 1
ATOM 671 C CA . SER A 1 97 ? -41.260 -36.802 -5.512 1.00 31.59 97 SER A CA 1
ATOM 672 C C . SER A 1 97 ? -40.242 -36.652 -4.375 1.00 31.59 97 SER A C 1
ATOM 674 O O . SER A 1 97 ? -39.656 -35.578 -4.236 1.00 31.59 97 SER A O 1
ATOM 676 N N . PRO A 1 98 ? -40.016 -37.688 -3.543 1.00 36.00 98 PRO A N 1
ATOM 677 C CA . PRO A 1 98 ? -39.099 -37.611 -2.412 1.00 36.00 98 PRO A CA 1
ATOM 678 C C . PRO A 1 98 ? -37.664 -37.850 -2.900 1.00 36.00 98 PRO A C 1
ATOM 680 O O . PRO A 1 98 ? -37.141 -38.960 -2.836 1.00 36.00 98 PRO A O 1
ATOM 683 N N . GLY A 1 99 ? -37.043 -36.804 -3.441 1.00 28.19 99 GLY A N 1
ATOM 684 C CA . GLY A 1 99 ? -35.605 -36.752 -3.695 1.00 28.19 99 GLY A CA 1
ATOM 685 C C . GLY A 1 99 ? -34.880 -36.190 -2.474 1.00 28.19 99 GLY A C 1
ATOM 686 O O . GLY A 1 99 ? -35.355 -35.235 -1.866 1.00 28.19 99 GLY A O 1
ATOM 687 N N . GLN A 1 100 ? -33.760 -36.813 -2.106 1.00 31.64 100 GLN A N 1
ATOM 688 C CA . GLN A 1 100 ? -32.855 -36.404 -1.027 1.00 31.64 100 GLN A CA 1
ATOM 689 C C . GLN A 1 100 ? -32.652 -34.880 -0.957 1.00 31.64 100 GLN A C 1
ATOM 691 O O . GLN A 1 100 ? -32.548 -34.243 -2.009 1.00 31.64 100 GLN A O 1
ATOM 696 N N . PRO A 1 101 ? -32.528 -34.293 0.252 1.00 30.56 101 PRO A N 1
ATOM 697 C CA . PRO A 1 101 ? -32.144 -32.894 0.369 1.00 30.56 101 PRO A CA 1
ATOM 698 C C . PRO A 1 101 ? -30.806 -32.701 -0.361 1.00 30.56 101 PRO A C 1
ATOM 700 O O . PRO A 1 101 ? -29.892 -33.510 -0.160 1.00 30.56 101 PRO A O 1
ATOM 703 N N . PRO A 1 102 ? -30.681 -31.686 -1.235 1.00 33.69 102 PRO A N 1
ATOM 704 C CA . PRO A 1 102 ? -29.404 -31.385 -1.850 1.00 33.69 102 PRO A CA 1
ATOM 705 C C . PRO A 1 102 ? -28.411 -31.108 -0.726 1.00 33.69 102 PRO A C 1
ATOM 707 O O . PRO A 1 102 ? -28.710 -30.361 0.207 1.00 33.69 102 PRO A O 1
ATOM 710 N N . ALA A 1 103 ? -27.251 -31.762 -0.798 1.00 32.53 103 ALA A N 1
ATOM 711 C CA . ALA A 1 103 ? -26.127 -31.448 0.063 1.00 32.53 103 ALA A CA 1
ATOM 712 C C . ALA A 1 103 ? -25.924 -29.931 0.014 1.00 32.53 103 ALA A C 1
ATOM 714 O O . ALA A 1 103 ? -25.750 -29.373 -1.071 1.00 32.53 103 ALA A O 1
ATOM 715 N N . THR A 1 104 ? -26.020 -29.280 1.174 1.00 34.88 104 THR A N 1
ATOM 716 C CA . THR A 1 104 ? -25.672 -27.873 1.354 1.00 34.88 104 THR A CA 1
ATOM 717 C C . THR A 1 104 ? -24.286 -27.690 0.759 1.00 34.88 104 THR A C 1
ATOM 719 O O . THR A 1 104 ? -23.310 -28.237 1.281 1.00 34.88 104 THR A O 1
ATOM 722 N N . GLY A 1 105 ? -24.232 -27.030 -0.400 1.00 32.91 105 GLY A N 1
ATOM 723 C CA . GLY A 1 105 ? -22.980 -26.672 -1.041 1.00 32.91 105 GLY A CA 1
ATOM 724 C C . GLY A 1 105 ? -22.128 -25.966 -0.003 1.00 32.91 105 GLY A C 1
ATOM 725 O O . GLY A 1 105 ? -22.648 -25.139 0.738 1.00 32.91 105 GLY A O 1
ATOM 726 N N . GLY A 1 106 ? -20.860 -26.361 0.107 1.00 35.59 106 GLY A N 1
ATOM 727 C CA . GLY A 1 106 ? -19.912 -25.646 0.946 1.00 35.59 106 GLY A CA 1
ATOM 728 C C . GLY A 1 106 ? -19.939 -24.190 0.518 1.00 35.59 106 GLY A C 1
ATOM 729 O O . GLY A 1 106 ? -19.503 -23.882 -0.594 1.00 35.59 106 GLY A O 1
ATOM 730 N N . ASP A 1 107 ? -20.531 -23.346 1.362 1.00 41.56 107 ASP A N 1
ATOM 731 C CA . ASP A 1 107 ? -20.593 -21.913 1.148 1.00 41.56 107 ASP A CA 1
ATOM 732 C C . ASP A 1 107 ? -19.163 -21.455 0.927 1.00 41.56 107 ASP A C 1
ATOM 734 O O . ASP A 1 107 ? -18.297 -21.557 1.800 1.00 41.56 107 ASP A O 1
ATOM 738 N N . LYS A 1 108 ? -18.885 -21.026 -0.302 1.00 41.53 108 LYS A N 1
ATOM 739 C CA . LYS A 1 108 ? -17.657 -20.307 -0.579 1.00 41.53 108 LYS A CA 1
ATOM 740 C C . LYS A 1 108 ? -17.691 -19.103 0.369 1.00 41.53 108 LYS A C 1
ATOM 742 O O . LYS A 1 108 ? -18.671 -18.361 0.290 1.00 41.53 108 LYS A O 1
ATOM 747 N N . PRO A 1 109 ? -16.693 -18.925 1.255 1.00 53.66 109 PRO A N 1
ATOM 748 C CA . PRO A 1 109 ? -16.707 -17.821 2.203 1.00 53.66 109 PRO A CA 1
ATOM 749 C C . PRO A 1 109 ? -16.942 -16.513 1.448 1.00 53.66 109 PRO A C 1
ATOM 751 O O . PRO A 1 109 ? -16.392 -16.323 0.352 1.00 53.66 109 PRO A O 1
ATOM 754 N N . GLU A 1 110 ? -17.814 -15.663 1.995 1.00 59.78 110 GLU A N 1
ATOM 755 C CA . GLU A 1 110 ? -18.125 -14.374 1.384 1.00 59.78 110 GLU A CA 1
ATOM 756 C C . GLU A 1 110 ? -16.821 -13.594 1.138 1.00 59.78 110 GLU A C 1
ATOM 758 O O . GLU A 1 110 ? -15.886 -13.676 1.941 1.00 59.78 110 GLU A O 1
ATOM 763 N N . PRO A 1 111 ? -16.704 -12.864 0.013 1.00 75.25 111 PRO A N 1
ATOM 764 C CA . PRO A 1 111 ? -15.519 -12.059 -0.244 1.00 75.25 111 PRO A CA 1
ATOM 765 C C . PRO A 1 111 ? -15.329 -11.019 0.865 1.00 75.25 111 PRO A C 1
ATOM 767 O O . PRO A 1 111 ? -16.272 -10.294 1.182 1.00 75.25 111 PRO A O 1
ATOM 770 N N . LEU A 1 112 ? -14.106 -10.922 1.393 1.00 85.94 112 LEU A N 1
ATOM 771 C CA . LEU A 1 112 ? -13.725 -9.905 2.374 1.00 85.94 112 LEU A CA 1
ATOM 772 C C . LEU A 1 112 ? -13.964 -8.487 1.829 1.00 85.94 112 LEU A C 1
ATOM 774 O O . LEU A 1 112 ? -13.744 -8.219 0.644 1.00 85.94 112 LEU A O 1
ATOM 778 N N . ASP A 1 113 ? -14.384 -7.568 2.700 1.00 90.12 113 ASP A N 1
ATOM 779 C CA . ASP A 1 113 ? -14.590 -6.163 2.345 1.00 90.12 113 ASP A CA 1
ATOM 780 C C . ASP A 1 113 ? -13.325 -5.314 2.553 1.00 90.12 113 ASP A C 1
ATOM 782 O O . ASP A 1 113 ? -13.165 -4.606 3.550 1.00 90.12 113 ASP A O 1
ATOM 786 N N . HIS A 1 114 ? -12.399 -5.391 1.593 1.00 92.81 114 HIS A N 1
ATOM 787 C CA . HIS A 1 114 ? -11.154 -4.612 1.630 1.00 92.81 114 HIS A CA 1
ATOM 788 C C . HIS A 1 114 ? -11.379 -3.095 1.563 1.00 92.81 114 HIS A C 1
ATOM 790 O O . HIS A 1 114 ? -10.538 -2.348 2.052 1.00 92.81 114 HIS A O 1
ATOM 796 N N . ALA A 1 115 ? -12.503 -2.629 1.005 1.00 92.69 115 ALA A N 1
ATOM 797 C CA . ALA A 1 115 ? -12.816 -1.202 0.921 1.00 92.69 115 ALA A CA 1
ATOM 798 C C . ALA A 1 115 ? -13.204 -0.625 2.290 1.00 92.69 115 ALA A C 1
ATOM 800 O O . ALA A 1 115 ? -12.784 0.475 2.643 1.00 92.69 115 ALA A O 1
ATOM 801 N N . LEU A 1 116 ? -13.954 -1.381 3.098 1.00 92.44 116 LEU A N 1
ATOM 802 C CA . LEU A 1 116 ? -14.237 -0.985 4.477 1.00 92.44 116 LEU A CA 1
ATOM 803 C C . LEU A 1 116 ? -12.952 -0.890 5.311 1.00 92.44 116 LEU A C 1
ATOM 805 O O . LEU A 1 116 ? -12.742 0.109 5.995 1.00 92.44 116 LEU A O 1
ATOM 809 N N . ALA A 1 117 ? -12.069 -1.886 5.204 1.00 93.75 117 ALA A N 1
ATOM 810 C CA . ALA A 1 117 ? -10.775 -1.843 5.880 1.00 93.75 117 ALA A CA 1
ATOM 811 C C . ALA A 1 117 ? -9.884 -0.696 5.386 1.00 93.75 117 ALA A C 1
ATOM 813 O O . ALA A 1 117 ? -9.196 -0.082 6.194 1.00 93.75 117 ALA A O 1
ATOM 814 N N . ALA A 1 118 ? -9.930 -0.365 4.092 1.00 94.69 118 ALA A N 1
ATOM 815 C CA . ALA A 1 118 ? -9.219 0.781 3.533 1.00 94.69 118 ALA A CA 1
ATOM 816 C C . ALA A 1 118 ? -9.678 2.107 4.152 1.00 94.69 118 ALA A C 1
ATOM 818 O O . ALA A 1 118 ? -8.834 2.924 4.504 1.00 94.69 118 ALA A O 1
ATOM 819 N N . ARG A 1 119 ? -10.990 2.305 4.349 1.00 94.75 119 ARG A N 1
ATOM 820 C CA . ARG A 1 119 ? -11.520 3.509 5.015 1.00 94.75 119 ARG A CA 1
ATOM 821 C C . ARG A 1 119 ? -11.075 3.614 6.470 1.00 94.75 119 ARG A C 1
ATOM 823 O O . ARG A 1 119 ? -10.651 4.682 6.895 1.00 94.75 119 ARG A O 1
ATOM 830 N N . ILE A 1 120 ? -11.133 2.507 7.209 1.00 94.81 120 ILE A N 1
ATOM 831 C CA . ILE A 1 120 ? -10.686 2.455 8.607 1.00 94.81 120 ILE A CA 1
ATOM 832 C C . ILE A 1 120 ? -9.181 2.738 8.698 1.00 94.81 120 ILE A C 1
ATOM 834 O O . ILE A 1 120 ? -8.761 3.577 9.487 1.00 94.81 120 ILE A O 1
ATOM 838 N N . LEU A 1 121 ? -8.369 2.087 7.859 1.00 95.38 121 LEU A N 1
ATOM 839 C CA . LEU A 1 121 ? -6.922 2.299 7.835 1.00 95.38 121 LEU A CA 1
ATOM 840 C C . LEU A 1 121 ? -6.569 3.737 7.437 1.00 95.38 121 LEU A C 1
ATOM 842 O O . LEU A 1 121 ? -5.725 4.347 8.088 1.00 95.38 121 LEU A O 1
ATOM 846 N N . ASN A 1 122 ? -7.232 4.292 6.415 1.00 94.50 122 ASN A N 1
ATOM 847 C CA . ASN A 1 122 ? -7.058 5.694 6.039 1.00 94.50 122 ASN A CA 1
ATOM 848 C C . ASN A 1 122 ? -7.319 6.613 7.231 1.00 94.50 122 ASN A C 1
ATOM 850 O O . ASN A 1 122 ? -6.526 7.505 7.513 1.00 94.50 122 ASN A O 1
ATOM 854 N N . ARG A 1 123 ? -8.393 6.348 7.978 1.00 93.69 123 ARG A N 1
ATOM 855 C CA . ARG A 1 123 ? -8.754 7.168 9.126 1.00 93.69 123 ARG A CA 1
ATOM 856 C C . ARG A 1 123 ? -7.701 7.131 10.233 1.00 93.69 123 ARG A C 1
ATOM 858 O O . ARG A 1 123 ? -7.354 8.185 10.751 1.00 93.69 123 ARG A O 1
ATOM 865 N N . ILE A 1 124 ? -7.127 5.961 10.528 1.00 93.06 124 ILE A N 1
ATOM 866 C CA . ILE A 1 124 ? -5.994 5.830 11.466 1.00 93.06 124 ILE A CA 1
ATOM 867 C C . ILE A 1 124 ? -4.817 6.722 11.023 1.00 93.06 124 ILE A C 1
ATOM 869 O O . ILE A 1 124 ? -4.217 7.428 11.831 1.00 93.06 124 ILE A O 1
ATOM 873 N N . ILE A 1 125 ? -4.511 6.742 9.725 1.00 91.31 125 ILE A N 1
ATOM 874 C CA . ILE A 1 125 ? -3.393 7.517 9.166 1.00 91.31 125 ILE A CA 1
ATOM 875 C C . ILE A 1 125 ? -3.674 9.030 9.190 1.00 91.31 125 ILE A C 1
ATOM 877 O O . ILE A 1 125 ? -2.778 9.824 9.493 1.00 91.31 125 ILE A O 1
ATOM 881 N N . GLU A 1 126 ? -4.909 9.445 8.899 1.00 88.25 126 GLU A N 1
ATOM 882 C CA . GLU A 1 126 ? -5.351 10.846 8.962 1.00 88.25 126 GLU A CA 1
ATOM 883 C C . GLU A 1 126 ? -5.322 11.414 10.386 1.00 88.25 126 GLU A C 1
ATOM 885 O O . GLU A 1 126 ? -5.083 12.608 10.566 1.00 88.25 126 GLU A O 1
ATOM 890 N N . LEU A 1 127 ? -5.520 10.569 11.401 1.00 83.50 127 LEU A N 1
ATOM 891 C CA . LEU A 1 127 ? -5.426 10.950 12.814 1.00 83.50 127 LEU A CA 1
ATOM 892 C C . LEU A 1 127 ? -3.974 11.143 13.295 1.00 83.50 127 LEU A C 1
ATOM 894 O O . LEU A 1 127 ? -3.750 11.517 14.444 1.00 83.50 127 LEU A O 1
ATOM 898 N N . GLY A 1 128 ? -2.987 10.955 12.411 1.00 77.69 128 GLY A N 1
ATOM 899 C CA . GLY A 1 128 ? -1.564 11.149 12.701 1.00 77.69 128 GLY A CA 1
ATOM 900 C C . GLY A 1 128 ? -0.849 9.891 13.199 1.00 77.69 128 GLY A C 1
ATOM 901 O O . GLY A 1 128 ? 0.339 9.948 13.509 1.00 77.69 128 GLY A O 1
ATOM 902 N N . SER A 1 129 ? -1.537 8.751 13.219 1.00 85.31 129 SER A N 1
ATOM 903 C CA . SER A 1 129 ? -1.055 7.485 13.773 1.00 85.31 129 SER A CA 1
ATOM 904 C C . SER A 1 129 ? -0.446 6.577 12.694 1.00 85.31 129 SER A C 1
ATOM 906 O O . SER A 1 129 ? -0.891 5.450 12.463 1.00 85.31 129 SER A O 1
ATOM 908 N N . ILE A 1 130 ? 0.580 7.072 11.980 1.00 89.00 130 ILE A N 1
ATOM 909 C CA . ILE A 1 130 ? 1.273 6.286 10.933 1.00 89.00 130 ILE A CA 1
ATOM 910 C C . ILE A 1 130 ? 1.903 5.022 11.530 1.00 89.00 130 ILE A C 1
ATOM 912 O O . ILE A 1 130 ? 1.838 3.961 10.911 1.00 89.00 130 ILE A O 1
ATOM 916 N N . SER A 1 131 ? 2.495 5.123 12.724 1.00 88.75 131 SER A N 1
ATOM 917 C CA . SER A 1 131 ? 3.086 3.989 13.444 1.00 88.75 131 SER A CA 1
ATOM 918 C C . SER A 1 131 ? 2.067 2.882 13.696 1.00 88.75 131 SER A C 1
ATOM 920 O O . SER A 1 131 ? 2.342 1.713 13.440 1.00 88.75 131 SER A O 1
ATOM 922 N N . GLU A 1 132 ? 0.869 3.244 14.140 1.00 91.06 132 GLU A N 1
ATOM 923 C CA . GLU A 1 132 ? -0.199 2.311 14.464 1.00 91.06 132 GLU A CA 1
ATOM 924 C C . GLU A 1 132 ? -0.755 1.672 13.192 1.00 91.06 132 GLU A C 1
ATOM 926 O O . GLU A 1 132 ? -0.944 0.457 13.146 1.00 91.06 132 GLU A O 1
ATOM 931 N N . GLY A 1 133 ? -0.942 2.461 12.129 1.00 91.06 133 GLY A N 1
ATOM 932 C CA . GLY A 1 133 ? -1.321 1.948 10.812 1.00 91.06 133 GLY A CA 1
ATOM 933 C C . GLY A 1 133 ? -0.278 0.981 10.241 1.00 91.06 133 GLY A C 1
ATOM 934 O O . GLY A 1 133 ? -0.632 -0.070 9.700 1.00 91.06 133 GLY A O 1
ATOM 935 N N . GLN A 1 134 ? 1.010 1.292 10.398 1.00 90.50 134 GLN A N 1
ATOM 936 C CA . GLN A 1 134 ? 2.111 0.433 9.967 1.00 90.50 134 GLN A CA 1
ATOM 937 C C . GLN A 1 134 ? 2.119 -0.893 10.738 1.00 90.50 134 GLN A C 1
ATOM 939 O O . GLN A 1 134 ? 2.192 -1.956 10.118 1.00 90.50 134 GLN A O 1
ATOM 944 N N . GLU A 1 135 ? 2.036 -0.850 12.069 1.00 88.88 135 GLU A N 1
ATOM 945 C CA . GLU A 1 135 ? 1.995 -2.051 12.909 1.00 88.88 135 GLU A CA 1
ATOM 946 C C . GLU A 1 135 ? 0.752 -2.893 12.606 1.00 88.88 135 GLU A C 1
ATOM 948 O O . GLU A 1 135 ? 0.865 -4.098 12.376 1.00 88.88 135 GLU A O 1
ATOM 953 N N . LEU A 1 136 ? -0.421 -2.268 12.472 1.00 90.31 136 LEU A N 1
ATOM 954 C CA . LEU A 1 136 ? -1.647 -2.956 12.069 1.00 90.31 136 LEU A CA 1
ATOM 955 C C . LEU A 1 136 ? -1.457 -3.708 10.743 1.00 90.31 136 LEU A C 1
ATOM 957 O O . LEU A 1 136 ? -1.797 -4.888 10.644 1.00 90.31 136 LEU A O 1
ATOM 961 N N . VAL A 1 137 ? -0.855 -3.065 9.737 1.00 89.69 137 VAL A N 1
ATOM 962 C CA . VAL A 1 137 ? -0.564 -3.694 8.441 1.00 89.69 137 VAL A CA 1
ATOM 963 C C . VAL A 1 137 ? 0.438 -4.843 8.571 1.00 89.69 137 VAL A C 1
ATOM 965 O O . VAL A 1 137 ? 0.220 -5.886 7.954 1.00 89.69 137 VAL A O 1
ATOM 968 N N . LYS A 1 138 ? 1.490 -4.713 9.390 1.00 86.31 138 LYS A N 1
ATOM 969 C CA . LYS A 1 138 ? 2.446 -5.808 9.639 1.00 86.31 138 LYS A CA 1
ATOM 970 C C . LYS A 1 138 ? 1.753 -7.041 10.221 1.00 86.31 138 LYS A C 1
ATOM 972 O O . LYS A 1 138 ? 1.982 -8.151 9.748 1.00 86.31 138 LYS A O 1
ATOM 977 N N . PHE A 1 139 ? 0.855 -6.861 11.188 1.00 85.88 139 PHE A N 1
ATOM 978 C CA . PHE A 1 139 ? 0.105 -7.972 11.786 1.00 85.88 139 PHE A CA 1
ATOM 979 C C . PHE A 1 139 ? -1.027 -8.496 10.892 1.00 85.88 139 PHE A C 1
ATOM 981 O O . PHE A 1 139 ? -1.463 -9.640 11.058 1.00 85.88 139 PHE A O 1
ATOM 988 N N . MET A 1 140 ? -1.475 -7.710 9.907 1.00 85.69 140 MET A N 1
ATOM 989 C CA . MET A 1 140 ? -2.408 -8.154 8.867 1.00 85.69 140 MET A CA 1
ATOM 990 C C . MET A 1 140 ? -1.775 -9.135 7.869 1.00 85.69 140 MET A C 1
ATOM 992 O O . MET A 1 140 ? -2.503 -9.938 7.278 1.00 85.69 140 MET A O 1
ATOM 996 N N . LEU A 1 141 ? -0.448 -9.146 7.722 1.00 78.44 141 LEU A N 1
ATOM 997 C CA . LEU A 1 141 ? 0.261 -10.102 6.870 1.00 78.44 141 LEU A CA 1
ATOM 998 C C . LEU A 1 141 ? 0.082 -11.526 7.397 1.00 78.44 141 LEU A C 1
ATOM 1000 O O . LEU A 1 141 ? 0.424 -11.844 8.537 1.00 78.44 141 LEU A O 1
ATOM 1004 N N . VAL A 1 142 ? -0.439 -12.415 6.555 1.00 64.94 142 VAL A N 1
ATOM 1005 C CA . VAL A 1 142 ? -0.666 -13.805 6.956 1.00 64.94 142 VAL A CA 1
ATOM 1006 C C . VAL A 1 142 ? 0.585 -14.608 6.648 1.00 64.94 142 VAL A C 1
ATOM 1008 O O . VAL A 1 142 ? 0.950 -14.789 5.493 1.00 64.94 142 VAL A O 1
ATOM 1011 N N . ALA A 1 143 ? 1.242 -15.154 7.666 1.00 55.59 143 ALA A N 1
ATOM 1012 C CA . ALA A 1 143 ? 2.298 -16.135 7.454 1.00 55.59 143 ALA A CA 1
ATOM 1013 C C . ALA A 1 143 ? 1.667 -17.454 6.961 1.00 55.59 143 ALA A C 1
ATOM 1015 O O . ALA A 1 143 ? 1.190 -18.255 7.766 1.00 55.59 143 ALA A O 1
ATOM 1016 N N . ARG A 1 144 ? 1.624 -17.680 5.642 1.00 48.66 144 ARG A N 1
ATOM 1017 C CA . ARG A 1 144 ? 1.130 -18.935 5.059 1.00 48.66 144 ARG A CA 1
ATOM 1018 C C . ARG A 1 144 ? 2.224 -19.989 5.085 1.00 48.66 144 ARG A C 1
ATOM 1020 O O . ARG A 1 144 ? 3.351 -19.733 4.660 1.00 48.66 144 ARG A O 1
ATOM 1027 N N . ASP A 1 145 ? 1.883 -21.196 5.525 1.00 44.47 145 ASP A N 1
ATOM 1028 C CA . ASP A 1 145 ? 2.744 -22.352 5.299 1.00 44.47 145 ASP A CA 1
ATOM 1029 C C . ASP A 1 145 ? 2.891 -22.558 3.789 1.00 44.47 145 ASP A C 1
ATOM 1031 O O . ASP A 1 145 ? 1.908 -22.679 3.059 1.00 44.47 145 ASP A O 1
ATOM 1035 N N . THR A 1 146 ? 4.126 -22.552 3.291 1.00 46.84 146 THR A N 1
ATOM 1036 C CA . THR A 1 146 ? 4.356 -22.852 1.878 1.00 46.84 146 THR A CA 1
ATOM 1037 C C . THR A 1 146 ? 4.088 -24.334 1.626 1.00 46.84 146 THR A C 1
ATOM 1039 O O . THR A 1 146 ? 4.612 -25.190 2.342 1.00 46.84 146 THR A O 1
ATOM 1042 N N . ASP A 1 147 ? 3.370 -24.653 0.543 1.00 44.22 147 ASP A N 1
ATOM 1043 C CA . ASP A 1 147 ? 3.024 -26.023 0.103 1.00 44.22 147 ASP A CA 1
ATOM 1044 C C . ASP A 1 147 ? 4.233 -26.968 -0.101 1.00 44.22 147 ASP A C 1
ATOM 1046 O O . ASP A 1 147 ? 4.090 -28.127 -0.486 1.00 44.22 147 ASP A O 1
ATOM 1050 N N . ARG A 1 148 ? 5.463 -26.486 0.111 1.00 47.84 148 ARG A N 1
ATOM 1051 C CA . ARG A 1 148 ? 6.715 -27.216 -0.120 1.00 47.84 148 ARG A CA 1
ATOM 1052 C C . ARG A 1 148 ? 7.620 -27.310 1.106 1.00 47.84 148 ARG A C 1
ATOM 1054 O O . ARG A 1 148 ? 8.796 -27.631 0.945 1.00 47.84 148 ARG A O 1
ATOM 1061 N N . GLY A 1 149 ? 7.112 -27.023 2.307 1.00 41.84 149 GLY A N 1
ATOM 1062 C CA . GLY A 1 149 ? 7.883 -27.159 3.54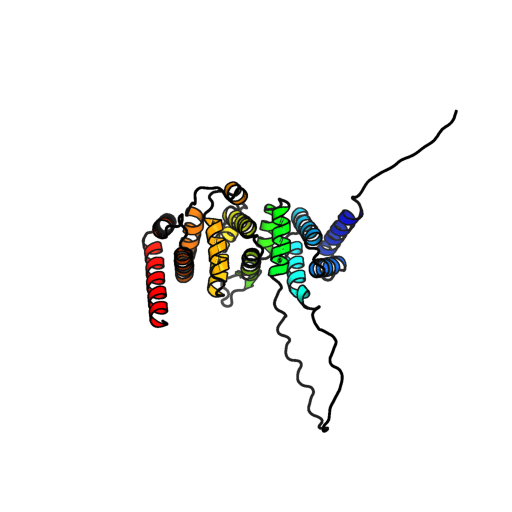8 1.00 41.84 149 GLY A CA 1
ATOM 1063 C C . GLY A 1 149 ? 9.115 -26.248 3.616 1.00 41.84 149 GLY A C 1
ATOM 1064 O O . GLY A 1 149 ? 10.059 -26.551 4.341 1.00 41.84 149 GLY A O 1
ATOM 1065 N N . ARG A 1 150 ? 9.132 -25.142 2.854 1.00 47.06 150 ARG A N 1
ATOM 1066 C CA . ARG A 1 150 ? 10.237 -24.165 2.804 1.00 47.06 150 ARG A CA 1
ATOM 1067 C C . ARG A 1 150 ? 10.019 -22.977 3.750 1.00 47.06 150 ARG A C 1
ATOM 1069 O O . ARG A 1 150 ? 10.524 -21.890 3.498 1.00 47.06 150 ARG A O 1
ATOM 1076 N N . GLY A 1 151 ? 9.286 -23.194 4.840 1.00 49.72 151 GLY A N 1
ATOM 1077 C CA . GLY A 1 151 ? 8.959 -22.165 5.828 1.00 49.72 151 GLY A CA 1
ATOM 1078 C C . GLY A 1 151 ? 7.643 -21.440 5.546 1.00 49.72 151 GLY A C 1
ATOM 1079 O O . GLY A 1 151 ? 6.911 -21.782 4.611 1.00 49.72 151 GLY A O 1
ATOM 1080 N N . LYS A 1 152 ? 7.344 -20.456 6.399 1.00 50.03 152 LYS A N 1
ATOM 1081 C CA . LYS A 1 152 ? 6.183 -19.578 6.265 1.00 50.03 152 LYS A CA 1
ATOM 1082 C C . LYS A 1 152 ? 6.524 -18.442 5.302 1.00 50.03 152 LYS A C 1
ATOM 1084 O O . LYS A 1 152 ? 7.511 -17.746 5.522 1.00 50.03 152 LYS A O 1
ATOM 1089 N N . MET A 1 153 ? 5.741 -18.262 4.246 1.00 55.44 153 MET A N 1
ATOM 1090 C CA . MET A 1 153 ? 5.838 -17.097 3.368 1.00 55.44 153 MET A CA 1
ATOM 1091 C C . MET A 1 153 ? 4.759 -16.106 3.792 1.00 55.44 153 MET A C 1
ATOM 1093 O O . MET A 1 153 ? 3.598 -16.485 3.945 1.00 55.44 153 MET A O 1
ATOM 1097 N N . LEU A 1 154 ? 5.152 -14.856 4.029 1.00 65.56 154 LEU A N 1
ATOM 1098 C CA . LEU A 1 154 ? 4.200 -13.786 4.302 1.00 65.56 154 LEU A CA 1
ATOM 1099 C C . LEU A 1 154 ? 3.348 -13.568 3.045 1.00 65.56 154 LEU A C 1
ATOM 1101 O O . LEU A 1 154 ? 3.870 -13.299 1.965 1.00 65.56 154 LEU A O 1
ATOM 1105 N N . ASP A 1 155 ? 2.042 -13.736 3.192 1.00 78.81 155 ASP A N 1
ATOM 1106 C CA . ASP A 1 155 ? 1.033 -13.424 2.196 1.00 78.81 155 ASP A CA 1
ATOM 1107 C C . ASP A 1 155 ? 0.551 -11.992 2.420 1.00 78.81 155 ASP A C 1
ATOM 1109 O O . ASP A 1 155 ? -0.013 -11.658 3.467 1.00 78.81 155 ASP A O 1
ATOM 1113 N N . CYS A 1 156 ? 0.794 -11.146 1.422 1.00 87.69 156 CYS A N 1
ATOM 1114 C CA . CYS A 1 156 ? 0.383 -9.752 1.415 1.00 87.69 156 CYS A CA 1
ATOM 1115 C C . CYS A 1 156 ? -0.904 -9.512 0.615 1.00 87.69 156 CYS A C 1
ATOM 1117 O O . CYS A 1 156 ? -1.212 -8.355 0.340 1.00 87.69 156 CYS A O 1
ATOM 1119 N N . TYR A 1 157 ? -1.668 -10.548 0.238 1.00 90.12 157 TYR A N 1
ATOM 1120 C CA . TYR A 1 157 ? -2.892 -10.396 -0.558 1.00 90.12 157 TYR A CA 1
ATOM 1121 C C . TYR A 1 157 ? -3.879 -9.396 0.050 1.00 90.12 157 TYR A C 1
ATOM 1123 O O . TYR A 1 157 ? -4.243 -8.421 -0.609 1.00 90.12 157 TYR A O 1
ATOM 1131 N N . ASP A 1 158 ? -4.267 -9.588 1.313 1.00 90.12 158 ASP A N 1
ATOM 1132 C CA . ASP A 1 158 ? -5.244 -8.706 1.957 1.00 90.12 158 ASP A CA 1
ATOM 1133 C C . ASP A 1 158 ? -4.708 -7.284 2.100 1.00 90.12 158 ASP A C 1
ATOM 1135 O O . ASP A 1 158 ? -5.398 -6.336 1.739 1.00 90.12 158 ASP A O 1
ATOM 1139 N N . VAL A 1 159 ? -3.448 -7.134 2.518 1.00 92.69 159 VAL A N 1
ATOM 1140 C CA . VAL A 1 159 ? -2.779 -5.826 2.603 1.00 92.69 159 VAL A CA 1
ATOM 1141 C C . VAL A 1 159 ? -2.760 -5.128 1.242 1.00 92.69 159 VAL A C 1
ATOM 1143 O O . VAL A 1 159 ? -3.083 -3.948 1.150 1.00 92.69 159 VAL A O 1
ATOM 1146 N N . SER A 1 160 ? -2.456 -5.859 0.169 1.00 94.62 160 SER A N 1
ATOM 1147 C CA . SER A 1 160 ? -2.422 -5.314 -1.190 1.00 94.62 160 SER A CA 1
ATOM 1148 C C . SER A 1 160 ? -3.780 -4.772 -1.606 1.00 94.62 160 SER A C 1
ATOM 1150 O O . SER A 1 160 ? -3.871 -3.671 -2.143 1.00 94.62 160 SER A O 1
ATOM 1152 N N . PHE A 1 161 ? -4.847 -5.524 -1.340 1.00 95.00 161 PHE A N 1
ATOM 1153 C CA . PHE A 1 161 ? -6.200 -5.106 -1.688 1.00 95.00 161 PHE A CA 1
ATOM 1154 C C . PHE A 1 161 ? -6.746 -4.011 -0.769 1.00 95.00 161 PHE A C 1
ATOM 1156 O O . PHE A 1 161 ? -7.512 -3.183 -1.257 1.00 95.00 161 PHE A O 1
ATOM 1163 N N . ILE A 1 162 ? -6.342 -3.954 0.504 1.00 95.50 162 ILE A N 1
ATOM 1164 C CA . ILE A 1 162 ? -6.665 -2.838 1.409 1.00 95.50 162 ILE A CA 1
ATOM 1165 C C . ILE A 1 162 ? -6.020 -1.555 0.880 1.00 95.50 162 ILE A C 1
ATOM 1167 O O . ILE A 1 162 ? -6.736 -0.616 0.545 1.00 95.50 162 ILE A O 1
ATOM 1171 N N . LEU A 1 163 ? -4.694 -1.541 0.703 1.00 96.00 163 LEU A N 1
ATOM 1172 C CA . LEU A 1 163 ? -3.971 -0.358 0.220 1.00 96.00 163 LEU A CA 1
ATOM 1173 C C . LEU A 1 163 ? -4.423 0.051 -1.188 1.00 96.00 163 LEU A C 1
ATOM 1175 O O . LEU A 1 163 ? -4.644 1.226 -1.460 1.00 96.00 163 LEU A O 1
ATOM 1179 N N . GLY A 1 164 ? -4.649 -0.917 -2.079 1.00 96.19 164 GLY A N 1
ATOM 1180 C CA . GLY A 1 164 ? -5.193 -0.648 -3.409 1.00 96.19 164 GLY A CA 1
ATOM 1181 C C . GLY A 1 164 ? -6.608 -0.059 -3.379 1.00 96.19 164 GLY A C 1
ATOM 1182 O O . GLY A 1 164 ? -6.936 0.774 -4.220 1.00 96.19 164 GLY A O 1
ATOM 1183 N N . SER A 1 165 ? -7.435 -0.432 -2.397 1.00 96.75 165 SER A N 1
ATOM 1184 C CA . SER A 1 165 ? -8.788 0.122 -2.240 1.00 96.75 165 SER A CA 1
ATOM 1185 C C . SER A 1 165 ? -8.798 1.549 -1.680 1.00 96.75 165 SER A C 1
ATOM 1187 O O . SER A 1 165 ? -9.829 2.205 -1.778 1.00 96.75 165 SER A O 1
ATOM 1189 N N . MET A 1 166 ? -7.673 2.067 -1.175 1.00 96.00 166 MET A N 1
ATOM 1190 C CA . MET A 1 166 ? -7.539 3.480 -0.784 1.00 96.00 166 MET A CA 1
ATOM 1191 C C . MET A 1 166 ? -7.426 4.413 -2.003 1.00 96.00 166 MET A C 1
ATOM 1193 O O . MET A 1 166 ? -7.827 5.571 -1.937 1.00 96.00 166 MET A O 1
ATOM 1197 N N . VAL A 1 167 ? -6.945 3.910 -3.147 1.00 93.62 167 VAL A N 1
ATOM 1198 C CA . VAL A 1 167 ? -6.803 4.689 -4.392 1.00 93.62 167 VAL A CA 1
ATOM 1199 C C . VAL A 1 167 ? -8.129 5.301 -4.876 1.00 93.62 167 VAL A C 1
ATOM 1201 O O . VAL A 1 167 ? -8.182 6.518 -5.045 1.00 93.62 167 VAL A O 1
ATOM 1204 N N . PRO A 1 168 ? -9.218 4.531 -5.097 1.00 90.56 168 PRO A N 1
ATOM 1205 C CA . PRO A 1 168 ? -10.495 5.105 -5.536 1.00 90.56 168 PRO A CA 1
ATOM 1206 C C . PRO A 1 168 ? -11.170 6.011 -4.492 1.00 90.56 168 PRO A C 1
ATOM 1208 O O . PRO A 1 168 ? -12.071 6.762 -4.855 1.00 90.56 168 PRO A O 1
ATOM 1211 N N . GLU A 1 169 ? -10.741 5.961 -3.229 1.00 86.44 169 GLU A N 1
ATOM 1212 C CA . GLU A 1 169 ? -11.224 6.821 -2.137 1.00 86.44 169 GLU A CA 1
ATOM 1213 C C . GLU A 1 169 ? -10.422 8.139 -2.032 1.00 86.44 169 GLU A C 1
ATOM 1215 O O . GLU A 1 169 ? -10.615 8.905 -1.094 1.00 86.44 169 GLU A O 1
ATOM 1220 N N . ASN A 1 170 ? -9.534 8.426 -2.997 1.00 87.88 170 ASN A N 1
ATOM 1221 C CA . ASN A 1 170 ? -8.595 9.559 -2.986 1.00 87.88 170 ASN A CA 1
ATOM 1222 C C . ASN A 1 170 ? -7.637 9.568 -1.780 1.00 87.88 170 ASN A C 1
ATOM 1224 O O . ASN A 1 170 ? -7.174 10.628 -1.378 1.00 87.88 170 ASN A O 1
ATOM 1228 N N . ALA A 1 171 ? -7.320 8.390 -1.241 1.00 91.69 171 ALA A N 1
ATOM 1229 C CA . ALA A 1 171 ? -6.426 8.189 -0.099 1.00 91.69 171 ALA A CA 1
ATOM 1230 C C . ALA A 1 171 ? -5.109 7.498 -0.513 1.00 91.69 171 ALA A C 1
ATOM 1232 O O . ALA A 1 171 ? -4.520 6.707 0.232 1.00 91.69 171 ALA A O 1
ATOM 1233 N N . ALA A 1 172 ? -4.669 7.722 -1.756 1.00 91.56 172 ALA A N 1
ATOM 1234 C CA . ALA A 1 172 ? -3.446 7.117 -2.276 1.00 91.56 172 ALA A CA 1
ATOM 1235 C C . ALA A 1 172 ? -2.201 7.616 -1.525 1.00 91.56 172 ALA A C 1
ATOM 1237 O O . ALA A 1 172 ? -1.300 6.824 -1.269 1.00 91.56 172 ALA A O 1
ATOM 1238 N N . ASP A 1 173 ? -2.179 8.882 -1.118 1.00 89.75 173 ASP A N 1
ATOM 1239 C CA . ASP A 1 173 ? -1.144 9.498 -0.282 1.00 89.75 173 ASP A CA 1
ATOM 1240 C C . ASP A 1 173 ? -0.969 8.746 1.046 1.00 89.75 173 ASP A C 1
ATOM 1242 O O . ASP A 1 173 ? 0.142 8.353 1.401 1.00 89.75 173 ASP A O 1
ATOM 1246 N N . SER A 1 174 ? -2.069 8.432 1.735 1.00 91.56 174 SER A N 1
ATOM 1247 C CA . SER A 1 174 ? -2.048 7.669 2.986 1.00 91.56 174 SER A CA 1
ATOM 1248 C C . SER A 1 174 ? -1.550 6.240 2.775 1.00 91.56 174 SER A C 1
ATOM 1250 O O . SER A 1 174 ? -0.732 5.742 3.553 1.00 91.56 174 SER A O 1
ATOM 1252 N N . ALA A 1 175 ? -1.950 5.590 1.678 1.00 93.38 175 ALA A N 1
ATOM 1253 C CA . ALA A 1 175 ? -1.388 4.294 1.302 1.00 93.38 175 ALA A CA 1
ATOM 1254 C C . ALA A 1 175 ? 0.122 4.393 1.006 1.00 93.38 175 ALA A C 1
ATOM 1256 O O . ALA A 1 175 ? 0.893 3.532 1.429 1.00 93.38 175 ALA A O 1
ATOM 1257 N N . GLY A 1 176 ? 0.553 5.466 0.339 1.00 90.88 176 GLY A N 1
ATOM 1258 C CA . GLY A 1 176 ? 1.953 5.804 0.095 1.00 90.88 176 GLY A CA 1
ATOM 1259 C C . GLY A 1 176 ? 2.758 5.951 1.383 1.00 90.88 176 GLY A C 1
ATOM 1260 O O . GLY A 1 176 ? 3.813 5.331 1.509 1.00 90.88 176 GLY A O 1
ATOM 1261 N N . ARG A 1 177 ? 2.228 6.685 2.371 1.00 89.38 177 ARG A N 1
ATOM 1262 C CA . ARG A 1 177 ? 2.835 6.858 3.706 1.00 89.38 177 ARG A CA 1
ATOM 1263 C C . ARG A 1 177 ? 3.053 5.513 4.398 1.00 89.38 177 ARG A C 1
ATOM 1265 O O . ARG A 1 177 ? 4.125 5.288 4.953 1.00 89.38 177 ARG A O 1
ATOM 1272 N N . ILE A 1 178 ? 2.097 4.585 4.302 1.00 91.44 178 ILE A N 1
ATOM 1273 C CA . ILE A 1 178 ? 2.261 3.218 4.823 1.00 91.44 178 ILE A CA 1
ATOM 1274 C C . ILE A 1 178 ? 3.338 2.443 4.066 1.00 91.44 178 ILE A C 1
ATOM 1276 O O . ILE A 1 178 ? 4.185 1.815 4.700 1.00 91.44 178 ILE A O 1
ATOM 1280 N N . LEU A 1 179 ? 3.338 2.470 2.730 1.00 91.19 179 LEU A N 1
ATOM 1281 C CA . LEU A 1 179 ? 4.361 1.772 1.942 1.00 91.19 179 LEU A CA 1
ATOM 1282 C C . LEU A 1 179 ? 5.767 2.300 2.263 1.00 91.19 179 LEU A C 1
ATOM 1284 O O . LEU A 1 179 ? 6.694 1.505 2.429 1.00 91.19 179 LEU A O 1
ATOM 1288 N N . PHE A 1 180 ? 5.909 3.616 2.424 1.00 87.00 180 PHE A N 1
ATOM 1289 C CA . PHE A 1 180 ? 7.147 4.239 2.879 1.00 87.00 180 PHE A CA 1
ATOM 1290 C C . PHE A 1 180 ? 7.514 3.843 4.300 1.00 87.00 180 PHE A C 1
ATOM 1292 O O . PHE A 1 180 ? 8.669 3.520 4.542 1.00 87.00 180 PHE A O 1
ATOM 1299 N N . ALA A 1 181 ? 6.564 3.814 5.235 1.00 86.88 181 ALA A N 1
ATOM 1300 C CA . ALA A 1 181 ? 6.833 3.371 6.598 1.00 86.88 181 ALA A CA 1
ATOM 1301 C C . ALA A 1 181 ? 7.321 1.911 6.622 1.00 86.88 181 ALA A C 1
ATOM 1303 O O . ALA A 1 181 ? 8.290 1.592 7.307 1.00 86.88 181 ALA A O 1
ATOM 1304 N N . LEU A 1 182 ? 6.708 1.022 5.831 1.00 86.94 182 LEU A N 1
ATOM 1305 C CA . LEU A 1 182 ? 7.148 -0.370 5.678 1.00 86.94 182 LEU A CA 1
ATOM 1306 C C . LEU A 1 182 ? 8.558 -0.473 5.079 1.00 86.94 182 LEU A C 1
ATOM 1308 O O . LEU A 1 182 ? 9.350 -1.295 5.541 1.00 86.94 182 LEU A O 1
ATOM 1312 N N . TYR A 1 183 ? 8.880 0.368 4.091 1.00 85.19 183 TYR A N 1
ATOM 1313 C CA . TYR A 1 183 ? 10.216 0.458 3.500 1.00 85.19 183 TYR A CA 1
ATOM 1314 C C . TYR A 1 183 ? 11.259 1.028 4.482 1.00 85.19 183 TYR A C 1
ATOM 1316 O O . TYR A 1 183 ? 12.349 0.486 4.631 1.00 85.19 183 TYR A O 1
ATOM 1324 N N . SER A 1 184 ? 10.928 2.079 5.219 1.00 80.06 184 SER A N 1
ATOM 1325 C CA . SER A 1 184 ? 11.840 2.768 6.142 1.00 80.06 184 SER A CA 1
ATOM 1326 C C . SER A 1 184 ? 11.832 2.179 7.559 1.00 80.06 184 SER A C 1
ATOM 1328 O O . SER A 1 184 ? 12.329 2.804 8.490 1.00 80.06 184 SER A O 1
ATOM 1330 N N . SER A 1 185 ? 11.233 1.001 7.759 1.00 71.50 185 SER A N 1
ATOM 1331 C CA . SER A 1 185 ? 11.065 0.402 9.085 1.00 71.50 185 SER A CA 1
ATOM 1332 C C . SER A 1 185 ? 12.414 -0.000 9.691 1.00 71.50 185 SER A C 1
ATOM 1334 O O . SER A 1 185 ? 12.892 -1.102 9.444 1.00 71.50 185 SER A O 1
ATOM 1336 N N . ASP A 1 186 ? 12.983 0.837 10.561 1.00 57.94 186 ASP A N 1
ATOM 1337 C CA . ASP A 1 186 ? 14.230 0.574 11.310 1.00 57.94 186 ASP A CA 1
ATOM 1338 C C . ASP A 1 186 ? 14.063 -0.429 12.478 1.00 57.94 186 ASP A C 1
ATOM 1340 O O . ASP A 1 186 ? 14.953 -0.613 13.314 1.00 57.94 186 ASP A O 1
ATOM 1344 N N . SER A 1 187 ? 12.914 -1.106 12.567 1.00 49.62 187 SER A N 1
ATOM 1345 C CA . SER A 1 187 ? 12.571 -2.028 13.654 1.00 49.62 187 SER A CA 1
ATOM 1346 C C . SER A 1 187 ? 13.323 -3.371 13.556 1.00 49.62 187 SER A C 1
ATOM 1348 O O . SER A 1 187 ? 12.745 -4.388 13.178 1.00 49.62 187 SER A O 1
ATOM 1350 N N . GLY A 1 188 ? 14.613 -3.394 13.903 1.00 58.03 188 GLY A N 1
ATOM 1351 C CA . GLY A 1 188 ? 15.368 -4.613 14.244 1.00 58.03 188 GLY A CA 1
ATOM 1352 C C . GLY A 1 188 ? 15.314 -5.760 13.216 1.00 58.03 188 GLY A C 1
ATOM 1353 O O . GLY A 1 188 ? 15.321 -5.521 12.010 1.00 58.03 188 GLY A O 1
ATOM 1354 N N . GLU A 1 189 ? 15.288 -7.015 13.691 1.00 51.47 189 GLU A N 1
ATOM 1355 C CA . GLU A 1 189 ? 15.285 -8.237 12.855 1.00 51.47 189 GLU A CA 1
ATOM 1356 C C . GLU A 1 189 ? 14.094 -8.316 11.866 1.00 51.47 189 GLU A C 1
ATOM 1358 O O . GLU A 1 189 ? 14.204 -8.992 10.843 1.00 51.47 189 GLU A O 1
ATOM 1363 N N . ASP A 1 190 ? 13.012 -7.558 12.099 1.00 58.16 190 ASP A N 1
ATOM 1364 C CA . ASP A 1 190 ? 11.799 -7.520 11.259 1.00 58.16 190 ASP A CA 1
ATOM 1365 C C . ASP A 1 190 ? 11.830 -6.452 10.140 1.00 58.16 190 ASP A C 1
ATOM 1367 O O . ASP A 1 190 ? 10.950 -6.422 9.268 1.00 58.16 190 ASP A O 1
ATOM 1371 N N . SER A 1 191 ? 12.847 -5.582 10.127 1.00 59.69 191 SER A N 1
ATOM 1372 C CA . SER A 1 191 ? 13.026 -4.510 9.128 1.00 59.69 191 SER A CA 1
ATOM 1373 C C . SER A 1 191 ? 13.130 -5.051 7.699 1.00 59.69 191 SER A C 1
ATOM 1375 O O . SER A 1 191 ? 12.382 -4.643 6.809 1.00 59.69 191 SER A O 1
ATOM 1377 N N . ALA A 1 192 ? 13.997 -6.047 7.495 1.00 61.84 192 ALA A N 1
ATOM 1378 C CA . ALA A 1 192 ? 14.210 -6.674 6.196 1.00 61.84 192 ALA A CA 1
ATOM 1379 C C . ALA A 1 192 ? 12.948 -7.396 5.699 1.00 61.84 192 ALA A C 1
ATOM 1381 O O . ALA A 1 192 ? 12.626 -7.331 4.513 1.00 61.84 192 ALA A O 1
ATOM 1382 N N . ALA A 1 193 ? 12.200 -8.043 6.600 1.00 66.31 193 ALA A N 1
ATOM 1383 C CA . ALA A 1 193 ? 10.942 -8.691 6.246 1.00 66.31 193 ALA A CA 1
ATOM 1384 C C . ALA A 1 193 ? 9.919 -7.654 5.762 1.00 66.31 193 ALA A C 1
ATOM 1386 O O . ALA A 1 193 ? 9.371 -7.816 4.677 1.00 66.31 193 ALA A O 1
ATOM 1387 N N . SER A 1 194 ? 9.740 -6.556 6.500 1.00 72.69 194 SER A N 1
ATOM 1388 C CA . SER A 1 194 ? 8.778 -5.495 6.165 1.00 72.69 194 SER A CA 1
ATOM 1389 C C . SER A 1 194 ? 9.106 -4.800 4.841 1.00 72.69 194 SER A C 1
ATOM 1391 O O . SER A 1 194 ? 8.236 -4.665 3.980 1.00 72.69 194 SER A O 1
ATOM 1393 N N . GLN A 1 195 ? 10.380 -4.452 4.635 1.00 78.06 195 GLN A N 1
ATOM 1394 C CA . GLN A 1 195 ? 10.875 -3.868 3.389 1.00 78.06 195 GLN A CA 1
ATOM 1395 C C . GLN A 1 195 ? 10.543 -4.750 2.193 1.00 78.06 195 GLN A C 1
ATOM 1397 O O . GLN A 1 195 ? 9.952 -4.290 1.213 1.00 78.06 195 GLN A O 1
ATOM 1402 N N . THR A 1 196 ? 10.885 -6.040 2.281 1.00 78.81 196 THR A N 1
ATOM 1403 C CA . THR A 1 196 ? 10.730 -6.967 1.153 1.00 78.81 196 THR A CA 1
ATOM 1404 C C . THR A 1 196 ? 9.292 -7.127 0.683 1.00 78.81 196 THR A C 1
ATOM 1406 O O . THR A 1 196 ? 9.104 -7.581 -0.440 1.00 78.81 196 THR A O 1
ATOM 1409 N N . LEU A 1 197 ? 8.289 -6.721 1.467 1.00 85.31 197 LEU A N 1
ATOM 1410 C CA . LEU A 1 197 ? 6.876 -6.831 1.106 1.00 85.31 197 LEU A CA 1
ATOM 1411 C C . LEU A 1 197 ? 6.406 -5.763 0.132 1.00 85.31 197 LEU A C 1
ATOM 1413 O O . LEU A 1 197 ? 5.494 -6.048 -0.638 1.00 85.31 197 LEU A O 1
ATOM 1417 N N . VAL A 1 198 ? 6.996 -4.565 0.140 1.00 90.69 198 VAL A N 1
ATOM 1418 C CA . VAL A 1 198 ? 6.551 -3.453 -0.720 1.00 90.69 198 VAL A CA 1
ATOM 1419 C C . VAL A 1 198 ? 6.525 -3.866 -2.207 1.00 90.69 198 VAL A C 1
ATOM 1421 O O . VAL A 1 198 ? 5.480 -3.708 -2.847 1.00 90.69 198 VAL A O 1
ATOM 1424 N N . PRO A 1 199 ? 7.570 -4.522 -2.759 1.00 93.06 199 PRO A N 1
ATOM 1425 C CA . PRO A 1 199 ? 7.524 -5.095 -4.105 1.00 93.06 199 PRO A CA 1
ATOM 1426 C C . PRO A 1 199 ? 6.401 -6.122 -4.310 1.00 93.06 199 PRO A C 1
ATOM 1428 O O . PRO A 1 199 ? 5.753 -6.123 -5.355 1.00 93.06 199 PRO A O 1
ATOM 1431 N N . PHE A 1 200 ? 6.150 -7.002 -3.334 1.00 91.81 200 PHE A N 1
ATOM 1432 C CA . PHE A 1 200 ? 5.102 -8.026 -3.443 1.00 91.81 200 PHE A CA 1
ATOM 1433 C C . PHE A 1 200 ? 3.697 -7.443 -3.327 1.00 91.81 200 PHE A C 1
ATOM 1435 O O . PHE A 1 200 ? 2.781 -7.978 -3.947 1.00 91.81 200 PHE A O 1
ATOM 1442 N N . ILE A 1 201 ? 3.514 -6.349 -2.587 1.00 93.75 201 ILE A N 1
ATOM 1443 C CA . ILE A 1 201 ? 2.239 -5.633 -2.512 1.00 93.75 201 ILE A CA 1
ATOM 1444 C C . ILE A 1 201 ? 1.862 -5.112 -3.904 1.00 93.75 201 ILE A C 1
ATOM 1446 O O . ILE A 1 201 ? 0.793 -5.430 -4.431 1.00 93.75 201 ILE A O 1
ATOM 1450 N N . LEU A 1 202 ? 2.783 -4.396 -4.555 1.00 95.44 202 LEU A N 1
ATOM 1451 C CA . LEU A 1 202 ? 2.584 -3.911 -5.923 1.00 95.44 202 LEU A CA 1
ATOM 1452 C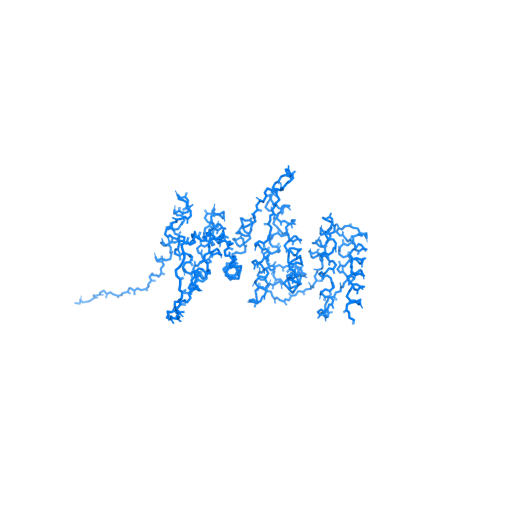 C . LEU A 1 202 ? 2.417 -5.071 -6.915 1.00 95.44 202 LEU A C 1
ATOM 1454 O O . LEU A 1 202 ? 1.514 -5.060 -7.752 1.00 95.44 202 LEU A O 1
ATOM 1458 N N . GLY A 1 203 ? 3.255 -6.101 -6.797 1.00 94.69 203 GLY A N 1
ATOM 1459 C CA . GLY A 1 203 ? 3.205 -7.288 -7.645 1.00 94.69 203 GLY A CA 1
ATOM 1460 C C . GLY A 1 203 ? 1.885 -8.053 -7.553 1.00 94.69 203 GLY A C 1
ATOM 1461 O O . GLY A 1 203 ? 1.322 -8.457 -8.570 1.00 94.69 203 GLY A O 1
ATOM 1462 N N . THR A 1 204 ? 1.331 -8.184 -6.349 1.00 94.31 204 THR A N 1
ATOM 1463 C CA . THR A 1 204 ? 0.035 -8.836 -6.128 1.00 94.31 204 THR A CA 1
ATOM 1464 C C . THR A 1 204 ? -1.084 -8.091 -6.844 1.00 94.31 204 THR A C 1
ATOM 1466 O O . THR A 1 204 ? -1.936 -8.722 -7.475 1.00 94.31 204 THR A O 1
ATOM 1469 N N . LEU A 1 205 ? -1.069 -6.757 -6.819 1.00 96.31 205 LEU A N 1
ATOM 1470 C CA . LEU A 1 205 ? -2.019 -5.947 -7.581 1.00 96.31 205 LEU A CA 1
ATOM 1471 C C . LEU A 1 205 ? -1.866 -6.171 -9.092 1.00 96.31 205 LEU A C 1
ATOM 1473 O O . LEU A 1 205 ? -2.870 -6.312 -9.796 1.00 96.31 205 LEU A O 1
ATOM 1477 N N . VAL A 1 206 ? -0.632 -6.275 -9.593 1.00 95.94 206 VAL A N 1
ATOM 1478 C CA . VAL A 1 206 ? -0.365 -6.581 -11.007 1.00 95.94 206 VAL A CA 1
ATOM 1479 C C . VAL A 1 206 ? -0.914 -7.956 -11.403 1.00 95.94 206 VAL A C 1
ATOM 1481 O O . VAL A 1 206 ? -1.628 -8.044 -12.406 1.00 95.94 206 VAL A O 1
ATOM 1484 N N . ASP A 1 207 ? -0.655 -8.999 -10.607 1.00 94.12 207 ASP A N 1
ATOM 1485 C CA . ASP A 1 207 ? -1.140 -10.370 -10.855 1.00 94.12 207 ASP A CA 1
ATOM 1486 C C . ASP A 1 207 ? -2.672 -10.453 -10.901 1.00 94.12 207 ASP A C 1
ATOM 1488 O O . ASP A 1 207 ? -3.239 -11.248 -11.654 1.00 94.12 207 ASP A O 1
ATOM 1492 N N . HIS A 1 208 ? -3.353 -9.583 -10.155 1.00 94.56 208 HIS A N 1
ATOM 1493 C CA . HIS A 1 208 ? -4.814 -9.517 -10.113 1.00 94.56 208 HIS A CA 1
ATOM 1494 C C . HIS A 1 208 ? -5.409 -8.471 -11.068 1.00 94.56 208 HIS A C 1
ATOM 1496 O O . HIS A 1 208 ? -6.586 -8.121 -10.954 1.00 94.56 208 HIS A O 1
ATOM 1502 N N . ASN A 1 209 ? -4.626 -7.988 -12.038 1.00 95.12 209 ASN A N 1
ATOM 1503 C CA . ASN A 1 209 ? -5.030 -6.991 -13.034 1.00 95.12 209 ASN A CA 1
ATOM 1504 C C . ASN A 1 209 ? -5.545 -5.671 -12.432 1.00 95.12 209 ASN A C 1
ATOM 1506 O O . ASN A 1 209 ? -6.326 -4.950 -13.053 1.00 95.12 209 ASN A O 1
ATOM 1510 N N . ARG A 1 210 ? -5.097 -5.326 -11.222 1.00 96.25 210 ARG A N 1
ATOM 1511 C CA . ARG A 1 210 ? -5.351 -4.041 -10.558 1.00 96.25 210 ARG A CA 1
ATOM 1512 C C . ARG A 1 210 ? -4.267 -3.026 -10.923 1.00 96.25 210 ARG A C 1
ATOM 1514 O O . ARG A 1 210 ? -3.657 -2.411 -10.056 1.00 96.25 210 ARG A O 1
ATOM 1521 N N . TRP A 1 211 ? -4.015 -2.864 -12.223 1.00 94.25 211 TRP A N 1
ATOM 1522 C CA . TRP A 1 211 ? -2.897 -2.054 -12.720 1.00 94.25 211 TRP A CA 1
ATOM 1523 C C . TRP A 1 211 ? -3.011 -0.585 -12.320 1.00 94.25 211 TRP A C 1
ATOM 1525 O O . TRP A 1 211 ? -2.024 -0.021 -11.878 1.00 94.25 211 TRP A O 1
ATOM 1535 N N . ALA A 1 212 ? -4.212 -0.000 -12.389 1.00 94.62 212 ALA A N 1
ATOM 1536 C CA . ALA A 1 212 ? -4.435 1.385 -11.975 1.00 94.62 212 ALA A CA 1
ATOM 1537 C C . ALA A 1 212 ? -4.054 1.619 -10.503 1.00 94.62 212 ALA A C 1
ATOM 1539 O O . ALA A 1 212 ? -3.431 2.621 -10.179 1.00 94.62 212 ALA A O 1
ATOM 1540 N N . TRP A 1 213 ? -4.362 0.662 -9.619 1.00 96.94 213 TRP A N 1
ATOM 1541 C CA . TRP A 1 213 ? -3.980 0.748 -8.207 1.00 96.94 213 TRP A CA 1
ATOM 1542 C C . TRP A 1 213 ? -2.469 0.613 -8.030 1.00 96.94 213 TRP A C 1
ATOM 1544 O O . TRP A 1 213 ? -1.860 1.421 -7.342 1.00 96.94 213 TRP A O 1
ATOM 1554 N N . ALA A 1 214 ? -1.849 -0.371 -8.687 1.00 96.62 214 ALA A N 1
ATOM 1555 C CA . ALA A 1 214 ? -0.400 -0.560 -8.626 1.00 96.62 214 ALA A CA 1
ATOM 1556 C C . ALA A 1 214 ? 0.365 0.669 -9.141 1.00 96.62 214 ALA A C 1
ATOM 1558 O O . ALA A 1 214 ? 1.366 1.061 -8.548 1.00 96.62 214 ALA A O 1
ATOM 1559 N N . VAL A 1 215 ? -0.111 1.280 -10.228 1.00 95.38 215 VAL A N 1
ATOM 1560 C CA . VAL A 1 215 ? 0.459 2.495 -10.823 1.00 95.38 215 VAL A CA 1
ATOM 1561 C C . VAL A 1 215 ? 0.336 3.665 -9.871 1.00 95.38 215 VAL A C 1
ATOM 1563 O O . VAL A 1 215 ? 1.337 4.322 -9.614 1.00 95.38 215 VAL A O 1
ATOM 1566 N N . GLU A 1 216 ? -0.851 3.895 -9.312 1.00 95.06 216 GLU A N 1
ATOM 1567 C CA . GLU A 1 216 ? -1.057 5.018 -8.406 1.00 95.06 216 GLU A CA 1
ATOM 1568 C C . GLU A 1 216 ? -0.186 4.885 -7.155 1.00 95.06 216 GLU A C 1
ATOM 1570 O O . GLU A 1 216 ? 0.536 5.814 -6.816 1.00 95.06 216 GLU A O 1
ATOM 1575 N N . LEU A 1 217 ? -0.126 3.696 -6.548 1.00 95.00 217 LEU A N 1
ATOM 1576 C CA . LEU A 1 217 ? 0.778 3.429 -5.426 1.00 95.00 217 LEU A CA 1
ATOM 1577 C C . LEU A 1 217 ? 2.262 3.545 -5.815 1.00 95.00 217 LEU A C 1
ATOM 1579 O O . LEU A 1 217 ? 3.077 3.986 -5.009 1.00 95.00 217 LEU A O 1
ATOM 1583 N N . SER A 1 218 ? 2.628 3.197 -7.052 1.00 94.62 218 SER A N 1
ATOM 1584 C CA . SER A 1 218 ? 3.998 3.383 -7.552 1.00 94.62 218 SER A CA 1
ATOM 1585 C C . SER A 1 218 ? 4.361 4.861 -7.695 1.00 94.62 218 SER A C 1
ATOM 1587 O O . SER A 1 218 ? 5.507 5.210 -7.433 1.00 94.62 218 SER A O 1
ATOM 1589 N N . LYS A 1 219 ? 3.407 5.729 -8.069 1.00 91.88 219 LYS A N 1
ATOM 1590 C CA . LYS A 1 219 ? 3.610 7.189 -8.070 1.00 91.88 219 LYS A CA 1
ATOM 1591 C C . LYS A 1 219 ? 3.924 7.687 -6.667 1.00 91.88 219 LYS A C 1
ATOM 1593 O O . LYS A 1 219 ? 4.858 8.460 -6.501 1.00 91.88 219 LYS A O 1
ATOM 1598 N N . GLN A 1 220 ? 3.212 7.171 -5.664 1.00 90.19 220 GLN A N 1
ATOM 1599 C CA . GLN A 1 220 ? 3.451 7.555 -4.276 1.00 90.19 220 GLN A CA 1
ATOM 1600 C C . GLN A 1 220 ? 4.867 7.208 -3.814 1.00 90.19 220 GLN A C 1
ATOM 1602 O O . GLN A 1 220 ? 5.475 8.005 -3.119 1.00 90.19 220 GLN A O 1
ATOM 1607 N N . LEU A 1 221 ? 5.430 6.078 -4.257 1.00 90.06 221 LEU A N 1
ATOM 1608 C CA . LEU A 1 221 ? 6.814 5.675 -3.961 1.00 90.06 221 LEU A CA 1
ATOM 1609 C C . LEU A 1 221 ? 7.898 6.510 -4.663 1.00 90.06 221 LEU A C 1
ATOM 1611 O O . LEU A 1 221 ? 9.080 6.234 -4.467 1.00 90.06 221 LEU A O 1
ATOM 1615 N N . MET A 1 222 ? 7.520 7.472 -5.508 1.00 87.31 222 MET A N 1
ATOM 1616 C CA . MET A 1 222 ? 8.458 8.376 -6.179 1.00 87.31 222 MET A CA 1
ATOM 1617 C C . MET A 1 222 ? 8.548 9.761 -5.520 1.00 87.31 222 MET A C 1
ATOM 1619 O O . MET A 1 222 ? 9.254 10.620 -6.032 1.00 87.31 222 MET A O 1
ATOM 1623 N N . TYR A 1 223 ? 7.862 10.000 -4.401 1.00 76.12 223 TYR A N 1
ATOM 1624 C CA . TYR A 1 223 ? 8.113 11.175 -3.555 1.00 76.12 223 TYR A CA 1
ATOM 1625 C C . TYR A 1 223 ? 9.323 10.924 -2.642 1.00 76.12 223 TYR A C 1
ATOM 1627 O O . TYR A 1 223 ? 9.538 9.786 -2.228 1.00 76.12 223 TYR A O 1
ATOM 1635 N N . THR A 1 224 ? 10.137 11.939 -2.325 1.00 60.66 224 THR A N 1
ATOM 1636 C CA . THR A 1 224 ? 11.419 11.707 -1.625 1.00 60.66 224 THR A CA 1
ATOM 1637 C C . THR A 1 224 ? 11.290 11.640 -0.103 1.00 60.66 224 THR A C 1
ATOM 1639 O O . THR A 1 224 ? 12.097 10.973 0.549 1.00 60.66 224 THR A O 1
ATOM 1642 N N . THR A 1 225 ? 10.270 12.278 0.485 1.00 62.00 225 THR A N 1
ATOM 1643 C CA . THR A 1 225 ? 10.004 12.214 1.931 1.00 62.00 225 THR A CA 1
ATOM 1644 C C . THR A 1 225 ? 8.515 12.088 2.250 1.00 62.00 225 THR A C 1
ATOM 1646 O O . THR A 1 225 ? 7.651 12.397 1.431 1.00 62.00 225 THR A O 1
ATOM 1649 N N . LEU A 1 226 ? 8.205 11.663 3.483 1.00 62.25 226 LEU A N 1
ATOM 1650 C CA . LEU A 1 226 ? 6.834 11.685 4.008 1.00 62.25 226 LEU A CA 1
ATOM 1651 C C . LEU A 1 226 ? 6.240 13.105 3.986 1.00 62.25 226 LEU A C 1
ATOM 1653 O O . LEU A 1 226 ? 5.053 13.252 3.713 1.00 62.25 226 LEU A O 1
ATOM 1657 N N . GLU A 1 227 ? 7.056 14.141 4.214 1.00 61.19 227 GLU A N 1
ATOM 1658 C CA . GLU A 1 227 ? 6.593 15.534 4.179 1.00 61.19 227 GLU A CA 1
ATOM 1659 C C . GLU A 1 227 ? 6.251 15.997 2.755 1.00 61.19 227 GLU A C 1
ATOM 1661 O O . GLU A 1 227 ? 5.321 16.779 2.568 1.00 61.19 227 GLU A O 1
ATOM 1666 N N . GLU A 1 228 ? 6.962 15.505 1.738 1.00 63.09 228 GLU A N 1
ATOM 1667 C CA . GLU A 1 228 ? 6.646 15.798 0.335 1.00 63.09 228 GLU A CA 1
ATOM 1668 C C . GLU A 1 228 ? 5.360 15.108 -0.128 1.00 63.09 228 GLU A C 1
ATOM 1670 O O . GLU A 1 228 ? 4.591 15.699 -0.891 1.00 63.09 228 GLU A O 1
ATOM 1675 N N . ILE A 1 229 ? 5.094 13.897 0.380 1.00 58.34 229 ILE A N 1
ATOM 1676 C CA . ILE A 1 229 ? 3.813 13.202 0.175 1.00 58.34 229 ILE A CA 1
ATOM 1677 C C . ILE A 1 229 ? 2.676 14.020 0.796 1.00 58.34 229 ILE A C 1
ATOM 1679 O O . ILE A 1 229 ? 1.667 14.260 0.138 1.00 58.34 229 ILE A O 1
ATOM 1683 N N . GLU A 1 230 ? 2.849 14.501 2.031 1.00 56.84 230 GLU A N 1
ATOM 1684 C CA . GLU A 1 230 ? 1.850 15.324 2.732 1.00 56.84 230 GLU A CA 1
ATOM 1685 C C . GLU A 1 230 ? 1.618 16.686 2.060 1.00 56.84 230 GLU A C 1
ATOM 1687 O O . GLU A 1 230 ? 0.496 17.194 2.041 1.00 56.84 230 GLU A O 1
ATOM 1692 N N . ALA A 1 231 ? 2.666 17.287 1.495 1.00 58.94 231 ALA A N 1
ATOM 1693 C CA . ALA A 1 231 ? 2.574 18.575 0.818 1.00 58.94 231 ALA A CA 1
ATOM 1694 C C . ALA A 1 231 ? 2.047 18.470 -0.623 1.00 58.94 231 ALA A C 1
ATOM 1696 O O . ALA A 1 231 ? 1.621 19.484 -1.180 1.00 58.94 231 ALA A O 1
ATOM 1697 N N . GLY A 1 232 ? 2.112 17.289 -1.251 1.00 56.25 232 GLY A N 1
ATOM 1698 C CA . GLY A 1 232 ? 1.885 17.121 -2.691 1.00 56.25 232 GLY A CA 1
ATOM 1699 C C . GLY A 1 232 ? 2.880 17.918 -3.549 1.00 56.25 232 GLY A C 1
ATOM 1700 O O . GLY A 1 232 ? 2.589 18.254 -4.699 1.00 56.25 232 GLY A O 1
ATOM 1701 N N . VAL A 1 233 ? 4.029 18.280 -2.972 1.0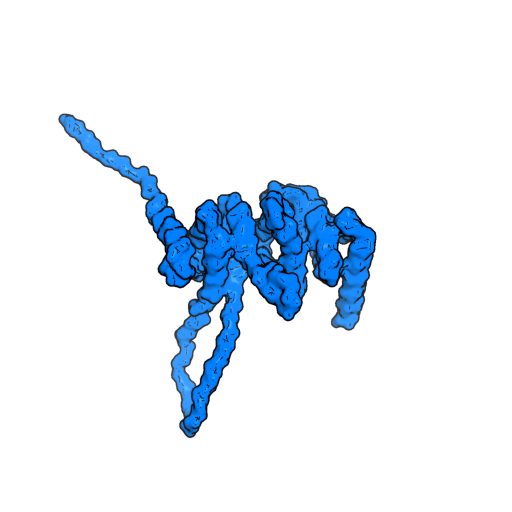0 54.75 233 VAL A N 1
ATOM 1702 C CA . VAL A 1 233 ? 5.067 19.128 -3.564 1.00 54.75 233 VAL A CA 1
ATOM 1703 C C . VAL A 1 233 ? 6.414 18.511 -3.202 1.00 54.75 233 VAL A C 1
ATOM 1705 O O . VAL A 1 233 ? 6.769 18.456 -2.030 1.00 54.75 233 VAL A O 1
ATOM 1708 N N . GLY A 1 234 ? 7.158 18.064 -4.210 1.00 58.84 234 GLY A N 1
ATOM 1709 C CA . GLY A 1 234 ? 8.474 17.442 -4.061 1.00 58.84 234 GLY A CA 1
ATOM 1710 C C . GLY A 1 234 ? 9.113 17.203 -5.425 1.00 58.84 234 GLY A C 1
ATOM 1711 O O . GLY A 1 234 ? 8.410 17.168 -6.441 1.00 58.84 234 GLY A O 1
ATOM 1712 N N . GLU A 1 235 ? 10.439 17.086 -5.468 1.00 66.94 235 GLU A N 1
ATOM 1713 C CA . GLU A 1 235 ? 11.105 16.555 -6.662 1.00 66.94 235 GLU A CA 1
ATOM 1714 C C . GLU A 1 235 ? 10.865 15.043 -6.706 1.00 66.94 235 GLU A C 1
ATOM 1716 O O . GLU A 1 235 ? 10.990 14.362 -5.695 1.00 66.94 235 GLU A O 1
ATOM 1721 N N . TYR A 1 236 ? 10.483 14.501 -7.862 1.00 73.56 236 TYR A N 1
ATOM 1722 C CA . TYR A 1 236 ? 10.287 13.058 -7.973 1.00 73.56 236 TYR A CA 1
ATOM 1723 C C . TYR A 1 236 ? 11.640 12.337 -7.928 1.00 73.56 236 TYR A C 1
ATOM 1725 O O . TYR A 1 236 ? 12.540 12.651 -8.710 1.00 73.56 236 TYR A O 1
ATOM 1733 N N . ASP A 1 237 ? 11.764 11.342 -7.052 1.00 83.88 237 ASP A N 1
ATOM 1734 C CA . ASP A 1 237 ? 12.928 10.467 -6.928 1.00 83.88 237 ASP A CA 1
ATOM 1735 C C . ASP A 1 237 ? 12.549 9.018 -7.236 1.00 83.88 237 ASP A C 1
ATOM 1737 O O . ASP A 1 237 ? 11.660 8.413 -6.642 1.00 83.88 237 ASP A O 1
ATOM 1741 N N . TYR A 1 238 ? 13.280 8.421 -8.168 1.00 89.50 238 TYR A N 1
ATOM 1742 C CA . TYR A 1 238 ? 13.085 7.039 -8.576 1.00 89.50 238 TYR A CA 1
ATOM 1743 C C . TYR A 1 238 ? 13.750 6.028 -7.632 1.00 89.50 238 TYR A C 1
ATOM 1745 O O . TYR A 1 238 ? 13.767 4.839 -7.956 1.00 89.50 238 TYR A O 1
ATOM 1753 N N . SER A 1 239 ? 14.359 6.441 -6.517 1.00 88.88 239 SER A N 1
ATOM 1754 C CA . SER A 1 239 ? 15.152 5.562 -5.648 1.00 88.88 239 SER A CA 1
ATOM 1755 C C . SER A 1 239 ? 14.345 4.399 -5.063 1.00 88.88 239 SER A C 1
ATOM 1757 O O . SER A 1 239 ? 14.738 3.246 -5.259 1.00 88.88 239 SER A O 1
ATOM 1759 N N . VAL A 1 240 ? 13.207 4.657 -4.412 1.00 90.31 240 VAL A N 1
ATOM 1760 C CA . VAL A 1 240 ? 12.412 3.617 -3.733 1.00 90.31 240 VAL A CA 1
ATOM 1761 C C . VAL A 1 240 ? 11.662 2.742 -4.730 1.00 90.31 240 VAL A C 1
ATOM 1763 O O . VAL A 1 240 ? 11.695 1.513 -4.618 1.00 90.31 240 VAL A O 1
ATOM 1766 N N . LEU A 1 241 ? 11.043 3.331 -5.758 1.00 93.94 241 LEU A N 1
ATOM 1767 C CA . LEU A 1 241 ? 10.417 2.541 -6.821 1.00 93.94 241 LEU A CA 1
ATOM 1768 C C . LEU A 1 241 ? 11.457 1.729 -7.614 1.00 93.94 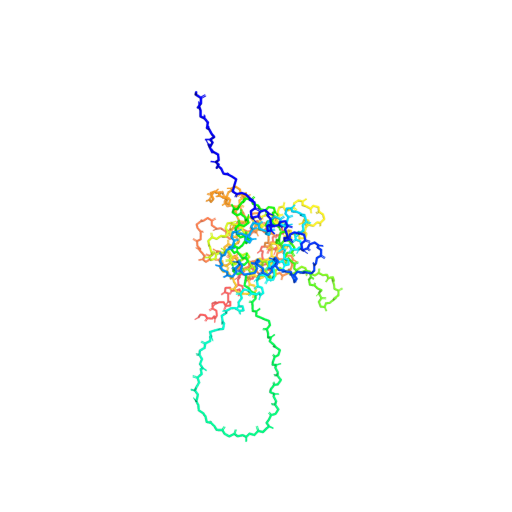241 LEU A C 1
ATOM 1770 O O . LEU A 1 241 ? 11.215 0.566 -7.942 1.00 93.94 241 LEU A O 1
ATOM 1774 N N . GLY A 1 242 ? 12.631 2.304 -7.881 1.00 94.88 242 GLY A N 1
ATOM 1775 C CA . GLY A 1 242 ? 13.746 1.621 -8.534 1.00 94.88 242 GLY A CA 1
ATOM 1776 C C . GLY A 1 242 ? 14.278 0.457 -7.699 1.00 94.88 242 GLY A C 1
ATOM 1777 O O . GLY A 1 242 ? 14.475 -0.634 -8.238 1.00 94.88 242 GLY A O 1
ATOM 1778 N N . TRP A 1 243 ? 14.410 0.636 -6.381 1.00 94.00 243 TRP A N 1
ATOM 1779 C CA . TRP A 1 243 ? 14.699 -0.458 -5.453 1.00 94.00 243 TRP A CA 1
ATOM 1780 C C . TRP A 1 243 ? 13.621 -1.541 -5.536 1.00 94.00 243 TRP A C 1
ATOM 1782 O O . TRP A 1 243 ? 13.948 -2.717 -5.707 1.00 94.00 243 TRP A O 1
ATOM 1792 N N . CYS A 1 244 ? 12.339 -1.161 -5.501 1.00 94.31 244 CYS A N 1
ATOM 1793 C CA . CYS A 1 244 ? 11.234 -2.116 -5.564 1.00 94.31 244 CYS A CA 1
ATOM 1794 C C . CYS A 1 244 ? 11.284 -2.958 -6.840 1.00 94.31 244 CYS A C 1
ATOM 1796 O O . CYS A 1 244 ? 11.178 -4.183 -6.788 1.00 94.31 244 CYS A O 1
ATOM 1798 N N . MET A 1 245 ? 11.488 -2.318 -7.989 1.00 96.62 245 MET A N 1
ATOM 1799 C CA . MET A 1 245 ? 11.603 -3.003 -9.273 1.00 96.62 245 MET A CA 1
ATOM 1800 C C . MET A 1 245 ? 12.852 -3.884 -9.353 1.00 96.62 245 MET A C 1
ATOM 1802 O O . MET A 1 245 ? 12.777 -4.992 -9.887 1.00 96.62 245 MET A O 1
ATOM 1806 N N . ALA A 1 246 ? 13.978 -3.453 -8.777 1.00 95.88 246 ALA A N 1
ATOM 1807 C CA . ALA A 1 246 ? 15.167 -4.291 -8.678 1.00 95.88 246 ALA A CA 1
ATOM 1808 C C . ALA A 1 246 ? 14.893 -5.552 -7.838 1.00 95.88 246 ALA A C 1
ATOM 1810 O O . ALA A 1 246 ? 15.262 -6.653 -8.254 1.00 95.88 246 ALA A O 1
ATOM 1811 N N . GLN A 1 247 ? 14.166 -5.430 -6.720 1.00 94.31 247 GLN A N 1
ATOM 1812 C CA . GLN A 1 247 ? 13.724 -6.588 -5.937 1.00 94.31 247 GLN A CA 1
ATOM 1813 C C . GLN A 1 247 ? 12.781 -7.492 -6.742 1.00 94.31 247 GLN A C 1
ATOM 1815 O O . GLN A 1 247 ? 12.957 -8.709 -6.735 1.00 94.31 247 GLN A O 1
ATOM 1820 N N . MET A 1 248 ? 11.823 -6.939 -7.496 1.00 95.62 248 MET A N 1
ATOM 1821 C CA . MET A 1 248 ? 10.951 -7.742 -8.369 1.00 95.62 248 MET A CA 1
ATOM 1822 C C . MET A 1 248 ? 11.770 -8.576 -9.361 1.00 95.62 248 MET A C 1
ATOM 1824 O O . MET A 1 248 ? 11.501 -9.765 -9.524 1.00 95.62 248 MET A O 1
ATOM 1828 N N . VAL A 1 249 ? 12.800 -7.994 -9.986 1.00 96.12 249 VAL A N 1
ATOM 1829 C CA . VAL A 1 249 ? 13.710 -8.727 -10.882 1.00 96.12 249 VAL A CA 1
ATOM 1830 C C . VAL A 1 249 ? 14.486 -9.804 -10.120 1.00 96.12 249 VAL A C 1
ATOM 1832 O O . VAL A 1 249 ? 14.532 -10.944 -10.583 1.00 96.12 249 VAL A O 1
ATOM 1835 N N . TRP A 1 250 ? 15.035 -9.480 -8.944 1.00 93.75 250 TRP A N 1
ATOM 1836 C CA . TRP A 1 250 ? 15.749 -10.434 -8.084 1.00 93.75 250 TRP A CA 1
ATOM 1837 C C . TRP A 1 250 ? 14.883 -11.658 -7.737 1.00 93.75 250 TRP A C 1
ATOM 1839 O O . TRP A 1 250 ? 15.353 -12.794 -7.799 1.00 93.75 250 TRP A O 1
ATOM 1849 N N . TYR A 1 251 ? 13.595 -11.448 -7.457 1.00 91.56 251 TYR A N 1
ATOM 1850 C CA . TYR A 1 251 ? 12.621 -12.512 -7.189 1.00 91.56 251 TYR A CA 1
ATOM 1851 C C . TYR A 1 251 ? 12.050 -13.183 -8.453 1.00 91.56 251 TYR A C 1
ATOM 1853 O O . TYR A 1 251 ? 11.130 -13.998 -8.361 1.00 91.56 251 TYR A O 1
ATOM 1861 N N . GLY A 1 252 ? 12.587 -12.884 -9.640 1.00 94.00 252 GLY A N 1
ATOM 1862 C CA . GLY A 1 252 ? 12.171 -13.498 -10.905 1.00 94.00 252 GLY A CA 1
ATOM 1863 C C . GLY A 1 252 ? 10.833 -12.990 -11.446 1.00 94.00 252 GLY A C 1
ATOM 1864 O O . GLY A 1 252 ? 10.239 -13.639 -12.305 1.00 94.00 252 GLY A O 1
ATOM 1865 N N . ARG A 1 253 ? 10.360 -11.839 -10.961 1.00 94.94 253 ARG A N 1
ATOM 1866 C CA . ARG A 1 253 ? 9.109 -11.175 -11.351 1.00 94.94 253 ARG A CA 1
ATOM 1867 C C . ARG A 1 253 ? 9.350 -9.893 -12.147 1.00 94.94 253 ARG A C 1
ATOM 1869 O O . ARG A 1 253 ? 8.710 -8.867 -11.933 1.00 94.94 253 ARG A O 1
ATOM 1876 N N . ALA A 1 254 ? 10.285 -9.935 -13.095 1.00 96.75 254 ALA A N 1
ATOM 1877 C CA . ALA A 1 254 ? 10.542 -8.805 -13.992 1.00 96.75 254 ALA A CA 1
ATOM 1878 C C . ALA A 1 254 ? 9.315 -8.428 -14.852 1.00 96.75 254 ALA A C 1
ATOM 1880 O O . ALA A 1 254 ? 9.212 -7.292 -15.313 1.00 96.75 254 ALA A O 1
ATOM 1881 N N . ASP A 1 255 ? 8.364 -9.353 -15.027 1.00 96.88 255 ASP A N 1
ATOM 1882 C CA . ASP A 1 255 ? 7.062 -9.101 -15.644 1.00 96.88 255 ASP A CA 1
ATOM 1883 C C . ASP A 1 255 ? 6.233 -8.064 -14.872 1.00 96.88 255 ASP A C 1
ATOM 1885 O O . ASP A 1 255 ? 5.568 -7.237 -15.500 1.00 96.88 255 ASP A O 1
ATOM 1889 N N . TRP A 1 256 ? 6.313 -8.051 -13.536 1.00 97.25 256 TRP A N 1
ATOM 1890 C CA . TRP A 1 256 ? 5.654 -7.044 -12.701 1.00 97.25 256 TRP A CA 1
ATOM 1891 C C . TRP A 1 256 ? 6.219 -5.651 -12.937 1.00 97.25 256 TRP A C 1
ATOM 1893 O O . TRP A 1 256 ? 5.471 -4.733 -13.273 1.00 97.25 256 TRP A O 1
ATOM 1903 N N . ALA A 1 257 ? 7.541 -5.513 -12.818 1.00 97.38 257 ALA A N 1
ATOM 1904 C CA . ALA A 1 257 ? 8.226 -4.242 -13.022 1.00 97.38 257 ALA A CA 1
ATOM 1905 C C . ALA A 1 257 ? 7.967 -3.696 -14.435 1.00 97.38 257 ALA A C 1
ATOM 1907 O O . ALA A 1 257 ? 7.580 -2.541 -14.597 1.00 97.38 257 ALA A O 1
ATOM 1908 N N . ALA A 1 258 ? 8.069 -4.553 -15.458 1.00 97.62 258 ALA A N 1
ATOM 1909 C CA . ALA A 1 258 ? 7.777 -4.180 -16.838 1.00 97.62 258 ALA A CA 1
ATOM 1910 C C . ALA A 1 258 ? 6.329 -3.716 -17.030 1.00 97.62 258 ALA A C 1
ATOM 1912 O O . ALA A 1 258 ? 6.088 -2.758 -17.767 1.00 97.62 258 ALA A O 1
ATOM 1913 N N . ARG A 1 259 ? 5.359 -4.369 -16.372 1.00 97.19 259 ARG A N 1
ATOM 1914 C CA . ARG A 1 259 ? 3.959 -3.941 -16.442 1.00 97.19 259 ARG A CA 1
ATOM 1915 C C . ARG A 1 259 ? 3.774 -2.561 -15.824 1.00 97.19 259 ARG A C 1
ATOM 1917 O O . ARG A 1 259 ? 3.143 -1.728 -16.460 1.00 97.19 259 ARG A O 1
ATOM 1924 N N . ILE A 1 260 ? 4.346 -2.307 -14.648 1.00 97.19 260 ILE A N 1
ATOM 1925 C CA . ILE A 1 260 ? 4.266 -0.998 -13.983 1.00 97.19 260 ILE A CA 1
ATOM 1926 C C . ILE A 1 260 ? 4.900 0.094 -14.858 1.00 97.19 260 ILE A C 1
ATOM 1928 O O . ILE A 1 260 ? 4.258 1.115 -15.086 1.00 97.19 260 ILE A O 1
ATOM 1932 N N . CYS A 1 261 ? 6.093 -0.134 -15.425 1.00 96.56 261 CYS A N 1
ATOM 1933 C CA . CYS A 1 261 ? 6.731 0.827 -16.335 1.00 96.56 261 CYS A CA 1
ATOM 1934 C C . CYS A 1 261 ? 5.843 1.170 -17.537 1.00 96.56 261 CYS A C 1
ATOM 1936 O O . CYS A 1 261 ? 5.679 2.341 -17.863 1.00 96.56 261 CYS A O 1
ATOM 1938 N N . LEU A 1 262 ? 5.258 0.163 -18.194 1.00 96.62 262 LEU A N 1
ATOM 1939 C CA . LEU A 1 262 ? 4.401 0.387 -19.362 1.00 96.62 262 LEU A CA 1
ATOM 1940 C C . LEU A 1 262 ? 3.136 1.174 -19.024 1.00 96.62 262 LEU A C 1
ATOM 1942 O O . LEU A 1 262 ? 2.674 1.957 -19.848 1.00 96.62 262 LEU A O 1
ATOM 1946 N N . GLU A 1 263 ? 2.552 0.949 -17.851 1.00 96.06 263 GLU A N 1
ATOM 1947 C CA . GLU A 1 263 ? 1.364 1.695 -17.443 1.00 96.06 263 GLU A CA 1
ATOM 1948 C C . GLU A 1 263 ? 1.712 3.128 -17.025 1.00 96.06 263 GLU A C 1
ATOM 1950 O O . GLU A 1 263 ? 1.005 4.048 -17.419 1.00 96.06 263 GLU A O 1
ATOM 1955 N N . LEU A 1 264 ? 2.840 3.350 -16.342 1.00 95.06 264 LEU A N 1
ATOM 1956 C CA . LEU A 1 264 ? 3.338 4.704 -16.060 1.00 95.06 264 LEU A CA 1
ATOM 1957 C C . LEU A 1 264 ? 3.624 5.491 -17.353 1.00 95.06 264 LEU A C 1
ATOM 1959 O O . LEU A 1 264 ? 3.265 6.660 -17.452 1.00 95.06 264 LEU A O 1
ATOM 1963 N N . GLU A 1 265 ? 4.185 4.848 -18.384 1.00 94.38 265 GLU A N 1
ATOM 1964 C CA . GLU A 1 265 ? 4.366 5.470 -19.707 1.00 94.38 265 GLU A CA 1
ATOM 1965 C C . GLU A 1 265 ? 3.039 5.867 -20.368 1.00 94.38 265 GLU A C 1
ATOM 1967 O O . GLU A 1 265 ? 2.970 6.875 -21.074 1.00 94.38 265 GLU A O 1
ATOM 1972 N N . ARG A 1 266 ? 1.980 5.075 -20.170 1.00 94.44 266 ARG A N 1
ATOM 1973 C CA . ARG A 1 266 ? 0.659 5.339 -20.761 1.00 94.44 266 ARG A CA 1
ATOM 1974 C C . ARG A 1 266 ? -0.053 6.522 -20.132 1.00 94.44 266 ARG A C 1
ATOM 1976 O O . ARG A 1 266 ? -0.844 7.156 -20.825 1.00 94.44 266 ARG A O 1
ATOM 1983 N N . GLU A 1 267 ? 0.239 6.818 -18.872 1.00 92.44 267 GLU A N 1
ATOM 1984 C CA . GLU A 1 267 ? -0.292 7.990 -18.171 1.00 92.44 267 GLU A CA 1
ATOM 1985 C C . GLU A 1 267 ? 0.255 9.307 -18.752 1.00 92.44 267 GLU A C 1
ATOM 1987 O O . GLU A 1 267 ? -0.346 10.354 -18.536 1.00 92.44 267 GLU A O 1
ATOM 1992 N N . GLN A 1 268 ? 1.354 9.265 -19.526 1.00 89.75 268 GLN A N 1
ATOM 1993 C CA . GLN A 1 268 ? 1.960 10.432 -20.191 1.00 89.75 268 GLN A CA 1
ATOM 1994 C C . GLN A 1 268 ? 2.260 11.592 -19.227 1.00 89.75 268 GLN A C 1
ATOM 1996 O O . GLN A 1 268 ? 2.061 12.762 -19.554 1.00 89.75 268 GLN A O 1
ATOM 2001 N N . LEU A 1 269 ? 2.740 11.252 -18.032 1.00 87.00 269 LEU A N 1
ATOM 2002 C CA . LEU A 1 269 ? 3.108 12.211 -16.994 1.00 87.00 269 LEU A CA 1
ATOM 2003 C C . LEU A 1 269 ? 4.344 12.995 -17.455 1.00 87.00 269 LEU A C 1
ATOM 2005 O O . LEU A 1 269 ? 5.334 12.406 -17.885 1.00 87.00 269 LEU A O 1
ATOM 2009 N N . ASP A 1 270 ? 4.288 14.320 -17.363 1.00 86.75 270 ASP A N 1
ATOM 2010 C CA . ASP A 1 270 ? 5.341 15.240 -17.811 1.00 86.75 270 ASP A CA 1
ATOM 2011 C C . ASP A 1 270 ? 6.642 15.109 -17.011 1.00 86.75 270 ASP A C 1
ATOM 2013 O O . ASP A 1 270 ? 7.727 15.351 -17.538 1.00 86.75 270 ASP A O 1
ATOM 2017 N N . TRP A 1 271 ? 6.527 14.688 -15.756 1.00 85.88 271 TRP A N 1
ATOM 2018 C CA . TRP A 1 271 ? 7.643 14.449 -14.847 1.00 85.88 271 TRP A CA 1
ATOM 2019 C C . TRP A 1 271 ? 8.209 13.021 -14.905 1.00 85.88 271 TRP A C 1
ATOM 2021 O O . TRP A 1 271 ? 9.277 12.773 -14.349 1.00 85.88 271 TRP A O 1
ATOM 2031 N N . PHE A 1 272 ? 7.521 12.071 -15.551 1.00 90.94 272 PHE A N 1
ATOM 2032 C CA . PHE A 1 272 ? 7.927 10.664 -15.543 1.00 90.94 272 PHE A CA 1
ATOM 2033 C C . PHE A 1 272 ? 8.905 10.325 -16.675 1.00 90.94 272 PHE A C 1
ATOM 2035 O O . PHE A 1 272 ? 8.661 10.605 -17.850 1.00 90.94 272 PHE A O 1
ATOM 2042 N N . SER A 1 273 ? 9.978 9.613 -16.331 1.00 93.00 273 SER A N 1
ATOM 2043 C CA . SER A 1 273 ? 10.989 9.121 -17.261 1.00 93.00 273 SER A CA 1
ATOM 2044 C C . SER A 1 273 ? 11.295 7.648 -17.007 1.00 93.00 273 SER A C 1
ATOM 2046 O O . SER A 1 273 ? 11.977 7.279 -16.049 1.00 93.00 273 SER A O 1
ATOM 2048 N N . THR A 1 274 ? 10.874 6.782 -17.936 1.00 95.38 274 THR A N 1
ATOM 2049 C CA . THR A 1 274 ? 11.245 5.357 -17.919 1.00 95.38 274 THR A CA 1
ATOM 2050 C C . THR A 1 274 ? 12.759 5.172 -17.895 1.00 95.38 274 THR A C 1
ATOM 2052 O O . THR A 1 274 ? 13.263 4.252 -17.258 1.00 95.38 274 THR A O 1
ATOM 2055 N N . GLN A 1 275 ? 13.504 6.033 -18.594 1.00 95.19 275 GLN A N 1
ATOM 2056 C CA . GLN A 1 275 ? 14.958 5.927 -18.661 1.00 95.19 275 GLN A CA 1
ATOM 2057 C C . GLN A 1 275 ? 15.602 6.178 -17.293 1.00 95.19 275 GLN A C 1
ATOM 2059 O O . GLN A 1 275 ? 16.509 5.440 -16.913 1.00 95.19 275 GLN A O 1
ATOM 2064 N N . GLU A 1 276 ? 15.135 7.188 -16.559 1.00 94.56 276 GLU A N 1
ATOM 2065 C CA . GLU A 1 276 ? 15.649 7.515 -15.223 1.00 94.56 276 GLU A CA 1
ATOM 2066 C C . GLU A 1 276 ? 15.259 6.448 -14.201 1.00 94.56 276 GLU A C 1
ATOM 2068 O O . GLU A 1 276 ? 16.112 5.987 -13.442 1.00 94.56 276 GLU A O 1
ATOM 2073 N N . LEU A 1 277 ? 14.022 5.947 -14.264 1.00 95.31 277 LEU A N 1
ATOM 2074 C CA . LEU A 1 277 ? 13.593 4.817 -13.442 1.00 95.31 277 LEU A CA 1
ATOM 2075 C C . LEU A 1 277 ? 14.456 3.572 -13.691 1.00 95.31 277 LEU A C 1
ATOM 2077 O O . LEU A 1 277 ? 14.947 2.952 -12.750 1.00 95.31 277 LEU A O 1
ATOM 2081 N N . LEU A 1 278 ? 14.704 3.216 -14.954 1.00 97.25 278 LEU A N 1
ATOM 2082 C CA . LEU A 1 278 ? 15.572 2.088 -15.300 1.00 97.25 278 LEU A CA 1
ATOM 2083 C C . LEU A 1 278 ? 17.032 2.325 -14.892 1.00 97.25 278 LEU A C 1
ATOM 2085 O O . LEU A 1 278 ? 17.729 1.362 -14.572 1.00 97.25 278 LEU A O 1
ATOM 2089 N N . ALA A 1 279 ? 17.511 3.570 -14.879 1.00 95.62 279 ALA A N 1
ATOM 2090 C CA . ALA A 1 279 ? 18.828 3.892 -14.338 1.00 95.62 279 ALA A CA 1
ATOM 2091 C C . ALA A 1 279 ? 18.876 3.670 -12.816 1.00 95.62 279 ALA A C 1
ATOM 2093 O O . ALA A 1 279 ? 19.836 3.078 -12.326 1.00 95.62 279 ALA A O 1
ATOM 2094 N N . SER A 1 280 ? 17.818 4.047 -12.087 1.00 95.31 280 SER A N 1
ATOM 2095 C CA . SER A 1 280 ? 17.677 3.759 -10.651 1.00 95.31 280 SER A CA 1
ATOM 2096 C C . SER A 1 280 ? 17.668 2.250 -10.366 1.00 95.31 280 SER A C 1
ATOM 2098 O O . SER A 1 280 ? 18.414 1.776 -9.509 1.00 95.31 280 SER A O 1
ATOM 2100 N N . VAL A 1 281 ? 16.924 1.459 -11.153 1.00 97.06 281 VAL A N 1
ATOM 2101 C CA . VAL A 1 281 ? 16.934 -0.016 -11.054 1.00 97.06 281 VAL A CA 1
ATOM 2102 C C . VAL A 1 281 ? 18.347 -0.584 -11.219 1.00 97.06 281 VAL A C 1
ATOM 2104 O O . VAL A 1 281 ? 18.757 -1.452 -10.447 1.00 97.06 281 VAL A O 1
ATOM 2107 N N . ALA A 1 282 ? 19.107 -0.088 -12.201 1.00 95.81 282 ALA A N 1
ATOM 2108 C CA . ALA A 1 282 ? 20.487 -0.518 -12.418 1.00 95.81 282 ALA A CA 1
ATOM 2109 C C . ALA A 1 282 ? 21.413 -0.112 -11.263 1.00 95.81 282 ALA A C 1
ATOM 2111 O O . ALA A 1 282 ? 22.359 -0.838 -10.970 1.00 95.81 282 ALA A O 1
ATOM 2112 N N . GLY A 1 283 ? 21.142 1.024 -10.613 1.00 93.69 283 GLY A N 1
ATOM 2113 C CA . GLY A 1 283 ? 21.874 1.484 -9.433 1.00 93.69 283 GLY A CA 1
ATOM 2114 C C . GLY A 1 283 ? 21.707 0.566 -8.220 1.00 93.69 283 GLY A C 1
ATOM 2115 O O . GLY A 1 283 ? 22.659 0.390 -7.463 1.00 93.69 283 GLY A O 1
ATOM 2116 N N . TRP A 1 284 ? 20.531 -0.049 -8.057 1.00 93.75 284 TRP A N 1
ATOM 2117 C CA . TRP A 1 284 ? 20.251 -0.993 -6.967 1.00 93.75 284 TRP A CA 1
ATOM 2118 C C . TRP A 1 284 ? 20.667 -2.437 -7.257 1.00 93.75 284 TRP A C 1
ATOM 2120 O O . TRP A 1 284 ? 21.022 -3.170 -6.334 1.00 93.75 284 TRP A O 1
ATOM 2130 N N . GLY A 1 285 ? 20.591 -2.863 -8.516 1.00 91.50 285 GLY A N 1
ATOM 2131 C CA . GLY A 1 285 ? 21.059 -4.169 -8.969 1.00 91.50 285 GLY A CA 1
ATOM 2132 C C . GLY A 1 285 ? 22.305 -4.026 -9.834 1.00 91.50 285 GLY A C 1
ATOM 2133 O O . GLY A 1 285 ? 23.389 -3.692 -9.363 1.00 91.50 285 GLY A O 1
ATOM 2134 N N . ASP A 1 286 ? 22.132 -4.300 -11.122 1.00 92.75 286 ASP A N 1
ATOM 2135 C CA . ASP A 1 286 ? 23.110 -4.000 -12.158 1.00 92.75 286 ASP A CA 1
ATOM 2136 C C . ASP A 1 286 ? 22.397 -3.707 -13.493 1.00 92.75 286 ASP A C 1
ATOM 2138 O O . ASP A 1 286 ? 21.171 -3.781 -13.611 1.00 92.75 286 ASP A O 1
ATOM 2142 N N . ASN A 1 287 ? 23.166 -3.416 -14.546 1.00 95.44 287 ASN A N 1
ATOM 2143 C CA . ASN A 1 287 ? 22.611 -3.140 -15.876 1.00 95.44 287 ASN A CA 1
ATOM 2144 C C . ASN A 1 287 ? 21.767 -4.295 -16.451 1.00 95.44 287 ASN A C 1
ATOM 2146 O O . ASN A 1 287 ? 20.915 -4.063 -17.312 1.00 95.44 287 ASN A O 1
ATOM 2150 N N . THR A 1 288 ? 21.985 -5.539 -16.017 1.00 97.19 288 THR A N 1
ATOM 2151 C CA . THR A 1 288 ? 21.199 -6.687 -16.487 1.00 97.19 288 THR A CA 1
ATOM 2152 C C . THR A 1 288 ? 19.766 -6.641 -15.965 1.00 97.19 288 THR A C 1
ATOM 2154 O O . THR A 1 288 ? 18.866 -7.131 -16.648 1.00 97.19 288 THR A O 1
ATOM 2157 N N . TYR A 1 289 ? 19.517 -5.984 -14.828 1.00 97.88 289 TYR A N 1
ATOM 2158 C CA . TYR A 1 289 ? 18.182 -5.870 -14.239 1.00 97.88 289 TYR A CA 1
ATOM 2159 C C . TYR A 1 289 ? 17.296 -4.994 -15.114 1.00 97.88 289 TYR A C 1
ATOM 2161 O O . TYR A 1 289 ? 16.234 -5.425 -15.569 1.00 97.88 289 TYR A O 1
ATOM 2169 N N . SER A 1 290 ? 17.789 -3.805 -15.452 1.00 97.38 290 SER A N 1
ATOM 2170 C CA . SER A 1 290 ? 17.097 -2.873 -16.340 1.00 97.38 290 SER A CA 1
ATOM 2171 C C . SER A 1 290 ? 16.901 -3.464 -17.733 1.00 97.38 290 SER A C 1
ATOM 2173 O O . SER A 1 290 ? 15.809 -3.379 -18.290 1.00 97.38 290 SER A O 1
ATOM 2175 N N . MET A 1 291 ? 17.912 -4.154 -18.275 1.00 97.56 291 MET A N 1
ATOM 2176 C CA . MET A 1 291 ? 17.778 -4.864 -19.553 1.00 97.56 291 MET A CA 1
ATOM 2177 C C . MET A 1 291 ? 16.727 -5.979 -19.498 1.00 97.56 291 MET A C 1
ATOM 2179 O O . MET A 1 291 ? 15.987 -6.171 -20.463 1.00 97.56 291 MET A O 1
ATOM 2183 N N . THR A 1 292 ? 16.624 -6.694 -18.376 1.00 98.00 292 THR A N 1
ATOM 2184 C CA . THR A 1 292 ? 15.599 -7.727 -18.182 1.00 98.00 292 THR A CA 1
ATOM 2185 C C . THR A 1 292 ? 14.206 -7.106 -18.215 1.00 98.00 292 THR A C 1
ATOM 2187 O O . THR A 1 292 ? 13.356 -7.585 -18.964 1.00 98.00 292 THR A O 1
ATOM 2190 N N . ILE A 1 293 ? 13.984 -6.001 -17.497 1.00 98.06 293 ILE A N 1
ATOM 2191 C CA . ILE A 1 293 ? 12.710 -5.267 -17.533 1.00 98.06 293 ILE A CA 1
ATOM 2192 C C . ILE A 1 293 ? 12.388 -4.820 -18.964 1.00 98.06 293 ILE A C 1
ATOM 2194 O O . ILE A 1 293 ? 11.293 -5.091 -19.455 1.00 98.06 293 ILE A O 1
ATOM 2198 N N . VAL A 1 294 ? 13.349 -4.217 -19.673 1.00 98.00 294 VAL A N 1
ATOM 2199 C CA . VAL A 1 294 ? 13.172 -3.772 -21.068 1.00 98.00 294 VAL A CA 1
ATOM 2200 C C . VAL A 1 294 ? 12.751 -4.923 -21.984 1.00 98.00 294 VAL A C 1
ATOM 2202 O O . VAL A 1 294 ? 11.839 -4.747 -22.794 1.00 98.00 294 VAL A O 1
ATOM 2205 N N . ASN A 1 295 ? 13.352 -6.107 -21.846 1.00 97.81 295 ASN A N 1
ATOM 2206 C CA . ASN A 1 295 ? 12.966 -7.279 -22.636 1.00 97.81 295 ASN A CA 1
ATOM 2207 C C . ASN A 1 295 ? 11.504 -7.680 -22.371 1.00 97.81 295 ASN A C 1
ATOM 2209 O O . ASN A 1 295 ? 10.740 -7.892 -23.313 1.00 97.81 295 ASN A O 1
ATOM 2213 N N . PHE A 1 296 ? 11.073 -7.703 -21.104 1.00 97.94 296 PHE A N 1
ATOM 2214 C CA . PHE A 1 296 ? 9.673 -7.973 -20.756 1.00 97.94 296 PHE A CA 1
ATOM 2215 C C . PHE A 1 296 ? 8.716 -6.889 -21.277 1.00 97.94 296 PHE A C 1
ATOM 2217 O O . PHE A 1 296 ? 7.617 -7.213 -21.734 1.00 97.94 296 PHE A O 1
ATOM 2224 N N . MET A 1 297 ? 9.128 -5.617 -21.275 1.00 97.69 297 MET A N 1
ATOM 2225 C CA . MET A 1 297 ? 8.344 -4.526 -21.863 1.00 97.69 297 MET A CA 1
ATOM 2226 C C . MET A 1 297 ? 8.169 -4.714 -23.376 1.00 97.69 297 MET A C 1
ATOM 2228 O O . MET A 1 297 ? 7.062 -4.564 -23.897 1.00 97.69 297 MET A O 1
ATOM 2232 N N . GLN A 1 298 ? 9.240 -5.071 -24.094 1.00 96.81 298 GLN A N 1
ATOM 2233 C CA . GLN A 1 298 ? 9.198 -5.344 -25.536 1.00 96.81 298 GLN A CA 1
ATOM 2234 C C . GLN A 1 298 ? 8.290 -6.535 -25.863 1.00 96.81 298 GLN A C 1
ATOM 2236 O O . GLN A 1 298 ? 7.480 -6.463 -26.795 1.00 96.81 298 GLN A O 1
ATOM 2241 N N . ASP A 1 299 ? 8.370 -7.602 -25.070 1.00 95.38 299 ASP A N 1
ATOM 2242 C CA . ASP A 1 299 ? 7.506 -8.773 -25.200 1.00 95.38 299 ASP A CA 1
ATOM 2243 C C . ASP A 1 299 ? 6.032 -8.426 -24.966 1.00 95.38 299 ASP A C 1
ATOM 2245 O O . ASP A 1 299 ? 5.160 -8.869 -25.720 1.00 95.38 299 ASP A O 1
ATOM 2249 N N . ALA A 1 300 ? 5.732 -7.624 -23.941 1.00 92.75 300 ALA A N 1
ATOM 2250 C CA . ALA A 1 300 ? 4.374 -7.179 -23.640 1.00 92.75 300 ALA A CA 1
ATOM 2251 C C . ALA A 1 300 ? 3.796 -6.310 -24.769 1.00 92.75 300 ALA A C 1
ATOM 2253 O O . ALA A 1 300 ? 2.712 -6.617 -25.270 1.00 92.75 300 ALA A O 1
ATOM 2254 N N . ARG A 1 301 ? 4.551 -5.315 -25.257 1.00 93.50 301 ARG A N 1
ATOM 2255 C CA . ARG A 1 301 ? 4.159 -4.481 -26.412 1.00 93.50 301 ARG A CA 1
ATOM 2256 C C . ARG A 1 301 ? 3.911 -5.328 -27.663 1.00 93.50 301 ARG A C 1
ATOM 2258 O O . ARG A 1 301 ? 2.915 -5.141 -28.359 1.00 93.50 301 ARG A O 1
ATOM 2265 N N . SER A 1 302 ? 4.774 -6.311 -27.922 1.00 92.31 302 SER A N 1
ATOM 2266 C CA . SER A 1 302 ? 4.628 -7.230 -29.059 1.00 92.31 302 SER A CA 1
ATOM 2267 C C . SER A 1 302 ? 3.373 -8.100 -28.953 1.00 92.31 302 SER A C 1
ATOM 2269 O O . SER A 1 302 ? 2.740 -8.401 -29.965 1.00 92.31 302 SER A O 1
ATOM 2271 N N . LYS A 1 303 ? 2.996 -8.522 -27.739 1.00 90.31 303 LYS A N 1
ATOM 2272 C CA . LYS A 1 303 ? 1.762 -9.283 -27.491 1.00 90.31 303 LYS A CA 1
ATOM 2273 C C . LYS A 1 303 ? 0.516 -8.420 -27.671 1.00 90.31 303 LYS A C 1
ATOM 2275 O O . LYS A 1 303 ? -0.470 -8.917 -28.207 1.00 90.31 303 LYS A O 1
ATOM 2280 N N . GLU A 1 304 ? 0.553 -7.161 -27.249 1.00 86.81 304 GLU A N 1
ATOM 2281 C CA . GLU A 1 304 ? -0.560 -6.220 -27.416 1.00 86.81 304 GLU A CA 1
ATOM 2282 C C . GLU A 1 304 ? -0.783 -5.853 -28.887 1.00 86.81 304 GLU A C 1
ATOM 2284 O O . GLU A 1 304 ? -1.909 -5.956 -29.362 1.00 86.81 304 GLU A O 1
ATOM 2289 N N . ALA A 1 305 ? 0.285 -5.574 -29.642 1.00 84.56 305 ALA A N 1
ATOM 2290 C CA . ALA A 1 305 ? 0.209 -5.269 -31.075 1.00 84.56 305 ALA A CA 1
ATOM 2291 C C . ALA A 1 305 ? -0.339 -6.424 -31.935 1.00 84.56 305 ALA A C 1
ATOM 2293 O O . ALA A 1 305 ? -0.801 -6.204 -33.047 1.00 84.56 305 ALA A O 1
ATOM 2294 N N . ARG A 1 306 ? -0.277 -7.670 -31.445 1.00 84.06 306 ARG A N 1
ATOM 2295 C CA . ARG A 1 306 ? -0.880 -8.839 -32.114 1.00 84.06 306 ARG A CA 1
ATOM 2296 C C . ARG A 1 306 ? -2.370 -9.017 -31.808 1.00 84.06 306 ARG A C 1
ATOM 2298 O O . ARG A 1 306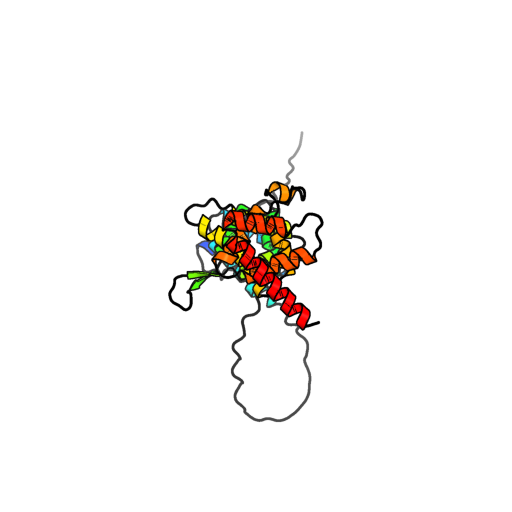 ? -3.004 -9.858 -32.438 1.00 84.06 306 ARG A O 1
ATOM 2305 N N . ARG A 1 307 ? -2.899 -8.324 -30.795 1.00 74.94 307 ARG A N 1
ATOM 2306 C CA . ARG A 1 307 ? -4.308 -8.407 -30.371 1.00 74.94 307 ARG A CA 1
ATOM 2307 C C . ARG A 1 307 ? -5.179 -7.318 -31.004 1.00 74.94 307 ARG A C 1
ATOM 2309 O O . ARG A 1 307 ? -6.395 -7.482 -31.011 1.00 74.94 307 ARG A O 1
ATOM 2316 N N . THR A 1 308 ? -4.560 -6.242 -31.485 1.00 60.03 308 THR A N 1
ATOM 2317 C CA . THR A 1 308 ? -5.164 -5.141 -32.252 1.00 60.03 308 THR A CA 1
ATOM 2318 C C . THR A 1 308 ? -5.138 -5.430 -33.741 1.00 60.03 308 THR A C 1
ATOM 2320 O O . THR A 1 308 ? -6.153 -5.148 -34.408 1.00 60.03 308 THR A O 1
#

Foldseek 3Di:
DDDDDDDDDDDPPDPLVVLLVVQLVDLVPHDCPDPSLVVLLVCLLVVVLQSNLVSLLVCVVVPNLLSSLVSLQVSQQCSPVPPDDPDDDDDDDDDDDDDDDPDPPPPPRDGGNLLSSLSSLLSNVVVVNLVSSLSNLVSNFDQCCPPPNPGTDTDCLSVLSNLLSNVVVVSLLSSLSSLVCLLPPPPPPCNVVSNLCSLVSLVSCVVVVVLVSSLSNLQSQQAPDNVCSVVVHGQGHLQSVLLSLLSCVVVVNLLSVLSSLVVNVVVVDPNDDLVRNLVNVCVNPHNVSSVSNVVSNVVVVVVVVVVD